Protein 2BYC (pdb70)

Secondary structure (DSSP, 8-state):
--SSEEEEEEEEEE--SSHHHHHHHHHHHHHHHHHHHT-EEEEEE-SSEEEEEEEEEHHHHHHHHHHHHT-TTEEEEEEEEEEE-SS-SSTT-S-EEE-HHHHHHH-GGGTT----STTHHHHHHHHHHHHTTTT--/-TTSEEEEEEEEEE--SSHHHHHHHHHHHHHHHHHHHT-EEEEEE-SSEEEEEEEEEHHHHHHHHHHHHH-TTEEEEEEEEEEE-SS-S-TT-S-EEE-HHHHHHH-GGGTT----STTHHHHHHHHHHTT-

Sequence (269 aa):
FMDELVSLTYRSRVRLADPVADIVQIMRASRVRNLRLGITGILLYNGVHFVQTIEGPRSACDELFRLISADPRHQEILAFDLEPITARRFPDWSMRIVSRKELRALAPDLERLDLSGPEDVAELHRTIAASLSRGDAFMDELVSLTYRSRVRLADPVADIVQIMRASRVRNLRLGITGILLYNGVHFVQTIEGPRSACDELFRLISADPRHQEILAFDLEPITARRFPDWSMRIVSRKELRALAPDLERLDLSGPEDVAELHRTIAASL

Organism: Cereibacter sphaeroides (strain ATCC 17023 / DSM 158 / JCM 6121 / CCUG 31486 / LMG 2827 / NBRC 12203 / NCIMB 8253 / ATH 2.4.1.) (NCBI:txid272943)

InterPro domains:
  IPR007024 BLUF domain [PF04940] (4-94)
  IPR007024 BLUF domain [PS50925] (4-95)
  IPR007024 BLUF domain [SM01034] (4-96)
  IPR036046 Acylphosphatase-like domain superfamily [SSF54975] (2-125)

Structure (mmCIF, N/CA/C/O backbone):
data_2BYC
#
_entry.id   2BYC
#
_cell.length_a   36.600
_cell.length_b   65.000
_cell.length_c   106.900
_cell.angle_alpha   90.00
_cell.angle_beta   90.00
_cell.angle_gamma   90.00
#
_symmetry.space_group_name_H-M   'P 21 21 21'
#
loop_
_entity.id
_entity.type
_entity.pdbx_description
1 polymer 'BLUE-LIGHT RECEPTOR OF THE BLUF-FAMILY'
2 non-polymer 'FLAVIN MONONUCLEOTIDE'
3 water water
#
loop_
_atom_site.group_PDB
_atom_site.id
_atom_site.type_symbol
_atom_site.label_atom_id
_atom_site.label_alt_id
_atom_site.label_comp_id
_atom_site.label_asym_id
_atom_site.label_entity_id
_atom_site.label_seq_id
_atom_site.pdbx_PDB_ins_code
_atom_site.Cartn_x
_atom_site.Cartn_y
_atom_site.Cartn_z
_atom_site.occupancy
_atom_site.B_iso_or_equiv
_atom_site.auth_seq_id
_atom_site.auth_comp_id
_atom_site.auth_asym_id
_atom_site.auth_atom_id
_atom_site.pdbx_PDB_model_num
ATOM 1 N N . PHE A 1 1 ? -2.168 46.690 1.310 1.00 20.76 0 PHE A N 1
ATOM 2 C CA . PHE A 1 1 ? -1.664 45.292 1.201 1.00 22.75 0 PHE A CA 1
ATOM 3 C C . PHE A 1 1 ? -0.737 44.908 2.347 1.00 23.47 0 PHE A C 1
ATOM 4 O O . PHE A 1 1 ? -0.852 43.846 2.898 1.00 23.45 0 PHE A O 1
ATOM 12 N N . MET A 1 2 ? 0.181 45.805 2.704 1.00 24.33 1 MET A N 1
ATOM 13 C CA . MET A 1 2 ? 1.176 45.527 3.699 1.00 27.66 1 MET A CA 1
ATOM 14 C C . MET A 1 2 ? 0.601 45.600 5.078 1.00 27.64 1 MET A C 1
ATOM 15 O O . MET A 1 2 ? 1.216 45.095 6.032 1.00 29.12 1 MET A O 1
ATOM 20 N N . ASP A 1 3 ? -0.575 46.223 5.203 1.00 26.56 2 ASP A N 1
ATOM 21 C CA . ASP A 1 3 ? -1.162 46.486 6.508 1.00 27.02 2 ASP A CA 1
ATOM 22 C C . ASP A 1 3 ? -2.295 45.535 6.869 1.00 25.74 2 ASP A C 1
ATOM 23 O O . ASP A 1 3 ? -2.630 45.383 8.035 1.00 24.93 2 ASP A O 1
ATOM 28 N N . GLU A 1 4 ? -2.925 44.946 5.876 1.00 23.66 3 GLU A N 1
ATOM 29 C CA . GLU A 1 4 ? -4.092 44.114 6.118 1.00 23.38 3 GLU A CA 1
ATOM 30 C C . GLU A 1 4 ? -3.749 43.050 7.205 1.00 21.39 3 GLU A C 1
ATOM 31 O O . GLU A 1 4 ? -2.613 42.598 7.272 1.00 19.09 3 GLU A O 1
ATOM 37 N N . LEU A 1 5 ? -4.713 42.682 8.051 1.00 20.36 4 LEU A N 1
ATOM 38 C CA . LEU A 1 5 ? -4.445 41.737 9.113 1.00 21.13 4 LEU A CA 1
ATOM 39 C C . LEU A 1 5 ? -4.461 40.321 8.529 1.00 18.33 4 LEU A C 1
ATOM 40 O O . LEU A 1 5 ? -5.410 39.922 7.839 1.00 17.43 4 LEU A O 1
ATOM 45 N N . VAL A 1 6 ? -3.427 39.564 8.849 1.00 16.13 5 VAL A N 1
ATOM 46 C CA . VAL A 1 6 ? -3.376 38.135 8.450 1.00 13.88 5 VAL A CA 1
ATOM 47 C C . VAL A 1 6 ? -3.157 37.208 9.649 1.00 12.84 5 VAL A C 1
ATOM 48 O O . VAL A 1 6 ? -2.800 37.655 10.675 1.00 12.19 5 VAL A O 1
ATOM 52 N N . SER A 1 7 ? -3.426 35.916 9.493 1.00 12.00 6 SER A N 1
ATOM 53 C CA . SER A 1 7 ? -3.040 34.909 10.490 1.00 12.37 6 SER A CA 1
ATOM 54 C C . SER A 1 7 ? -2.177 33.873 9.789 1.00 11.95 6 SER A C 1
ATOM 55 O O . SER A 1 7 ? -2.641 33.280 8.809 1.00 13.43 6 SER A O 1
ATOM 60 N N . LEU A 1 8 ? -0.976 33.604 10.280 1.00 11.65 7 LEU A N 1
ATOM 61 C CA . LEU A 1 8 ? -0.179 32.488 9.738 1.00 13.34 7 LEU A CA 1
ATOM 62 C C . LEU A 1 8 ? 0.003 31.410 10.769 1.00 12.23 7 LEU A C 1
ATOM 63 O O . LEU A 1 8 ? 0.223 31.743 11.905 1.00 13.94 7 LEU A O 1
ATOM 68 N N . THR A 1 9 ? -0.083 30.142 10.368 1.00 12.15 8 THR A N 1
ATOM 69 C CA . THR A 1 9 ? 0.142 29.043 11.303 1.00 12.07 8 THR A CA 1
ATOM 70 C C . THR A 1 9 ? 1.130 28.140 10.595 1.00 11.64 8 THR A C 1
ATOM 71 O O . THR A 1 9 ? 0.932 27.877 9.428 1.00 10.46 8 THR A O 1
ATOM 75 N N . TYR A 1 10 ? 2.180 27.711 11.324 1.00 11.49 9 TYR A N 1
ATOM 76 C CA . TYR A 1 10 ? 3.192 26.819 10.824 1.00 11.80 9 TYR A CA 1
ATOM 77 C C . TYR A 1 10 ? 3.415 25.744 11.880 1.00 12.02 9 TYR A C 1
ATOM 78 O O . TYR A 1 10 ? 3.030 25.868 13.017 1.00 11.31 9 TYR A O 1
ATOM 87 N N . ARG A 1 11 ? 3.997 24.650 11.456 1.00 14.98 10 ARG A N 1
ATOM 88 C CA . ARG A 1 11 ? 4.317 23.512 12.315 1.00 14.87 10 ARG A CA 1
ATOM 89 C C . ARG A 1 11 ? 5.794 23.362 12.136 1.00 15.59 10 ARG A C 1
ATOM 90 O O . ARG A 1 11 ? 6.289 23.577 11.015 1.00 14.40 10 ARG A O 1
ATOM 98 N N . SER A 1 12 ? 6.506 23.060 13.231 1.00 15.56 11 SER A N 1
ATOM 99 C CA . SER A 1 12 ? 7.954 22.746 13.184 1.00 16.46 11 SER A CA 1
ATOM 100 C C . SER A 1 12 ? 8.257 21.656 14.117 1.00 16.88 11 SER A C 1
ATOM 101 O O . SER A 1 12 ? 7.458 21.361 14.997 1.00 16.99 11 SER A O 1
ATOM 104 N N . ARG A 1 13 ? 9.415 21.029 13.905 1.00 18.02 12 ARG A N 1
ATOM 105 C CA . ARG A 1 13 ? 9.960 20.068 14.853 1.00 20.22 12 ARG A CA 1
ATOM 106 C C . ARG A 1 13 ? 10.788 20.742 15.881 1.00 19.60 12 ARG A C 1
ATOM 107 O O . ARG A 1 13 ? 11.700 21.510 15.570 1.00 20.81 12 ARG A O 1
ATOM 115 N N . VAL A 1 14 ? 10.505 20.393 17.111 1.00 22.06 13 VAL A N 1
ATOM 116 C CA . VAL A 1 14 ? 11.255 20.892 18.248 1.00 23.70 13 VAL A CA 1
ATOM 117 C C . VAL A 1 14 ? 12.730 20.541 18.164 1.00 25.49 13 VAL A C 1
ATOM 118 O O . VAL A 1 14 ? 13.076 19.447 17.810 1.00 26.26 13 VAL A O 1
ATOM 122 N N . ARG A 1 15 ? 13.594 21.491 18.462 1.00 27.60 14 ARG A N 1
ATOM 123 C CA . ARG A 1 15 ? 14.976 21.170 18.506 1.00 30.26 14 ARG A CA 1
ATOM 124 C C . ARG A 1 15 ? 15.644 21.881 19.687 1.00 30.53 14 ARG A C 1
ATOM 125 O O . ARG A 1 15 ? 16.513 22.768 19.532 1.00 30.86 14 ARG A O 1
ATOM 133 N N . LEU A 1 16 ? 15.231 21.454 20.878 1.00 31.18 15 LEU A N 1
ATOM 134 C CA . LEU A 1 16 ? 15.513 22.168 22.137 1.00 31.64 15 LEU A CA 1
ATOM 135 C C . LEU A 1 16 ? 16.620 21.492 22.960 1.00 32.65 15 LEU A C 1
ATOM 136 O O . LEU A 1 16 ? 16.519 20.329 23.272 1.00 32.17 15 LEU A O 1
ATOM 141 N N . ALA A 1 17 ? 17.671 22.223 23.322 1.00 34.40 16 ALA A N 1
ATOM 142 C CA . ALA A 1 17 ? 18.759 21.621 24.117 1.00 34.99 16 ALA A CA 1
ATOM 143 C C . ALA A 1 17 ? 18.172 21.377 25.501 1.00 34.80 16 ALA A C 1
ATOM 144 O O . ALA A 1 17 ? 18.392 20.324 26.098 1.00 36.46 16 ALA A O 1
ATOM 146 N N . ASP A 1 18 ? 17.325 22.308 25.959 1.00 34.33 17 ASP A N 1
ATOM 147 C CA . ASP A 1 18 ? 16.698 22.250 27.281 1.00 32.06 17 ASP A CA 1
ATOM 148 C C . ASP A 1 18 ? 15.389 22.954 27.195 1.00 31.01 17 ASP A C 1
ATOM 149 O O . ASP A 1 18 ? 15.367 24.163 27.291 1.00 31.07 17 ASP A O 1
ATOM 154 N N . PRO A 1 19 ? 14.285 22.209 27.065 1.00 29.24 18 PRO A N 1
ATOM 155 C CA . PRO A 1 19 ? 12.969 22.758 26.895 1.00 28.72 18 PRO A CA 1
ATOM 156 C C . PRO A 1 19 ? 12.579 23.915 27.833 1.00 27.93 18 PRO A C 1
ATOM 157 O O . PRO A 1 19 ? 12.146 24.951 27.348 1.00 27.93 18 PRO A O 1
ATOM 161 N N . VAL A 1 20 ? 12.715 23.773 29.147 1.00 25.85 19 VAL A N 1
ATOM 162 C CA . VAL A 1 20 ? 12.296 24.882 29.987 1.00 25.31 19 VAL A CA 1
ATOM 163 C C . VAL A 1 20 ? 13.102 26.139 29.654 1.00 23.32 19 VAL A C 1
ATOM 164 O O . VAL A 1 20 ? 12.528 27.182 29.469 1.00 22.40 19 VAL A O 1
ATOM 168 N N . ALA A 1 21 ? 14.416 26.024 29.544 1.00 22.36 20 ALA A N 1
ATOM 169 C CA . ALA A 1 21 ? 15.280 27.209 29.440 1.00 22.30 20 ALA A CA 1
ATOM 170 C C . ALA A 1 21 ? 15.086 27.796 28.077 1.00 22.79 20 ALA A C 1
ATOM 171 O O . ALA A 1 21 ? 15.085 29.036 27.910 1.00 21.23 20 ALA A O 1
ATOM 173 N N . ASP A 1 22 ? 14.906 26.915 27.105 1.00 21.21 21 ASP A N 1
ATOM 174 C CA . ASP A 1 22 ? 14.741 27.379 25.747 1.00 23.38 21 ASP A CA 1
ATOM 175 C C . ASP A 1 22 ? 13.370 28.041 25.598 1.00 21.22 21 ASP A C 1
ATOM 176 O O . ASP A 1 22 ? 13.281 29.094 24.971 1.00 20.81 21 ASP A O 1
ATOM 181 N N . ILE A 1 23 ? 12.293 27.417 26.112 1.00 18.98 22 ILE A N 1
ATOM 182 C CA . ILE A 1 23 ? 10.972 28.055 26.002 1.00 17.10 22 ILE A CA 1
ATOM 183 C C . ILE A 1 23 ? 10.817 29.350 26.811 1.00 17.21 22 ILE A C 1
ATOM 184 O O . ILE A 1 23 ? 10.130 30.308 26.382 1.00 15.77 22 ILE A O 1
ATOM 189 N N . VAL A 1 24 ? 11.448 29.427 27.978 1.00 15.20 23 VAL A N 1
ATOM 190 C CA . VAL A 1 24 ? 11.473 30.709 28.724 1.00 16.48 23 VAL A CA 1
A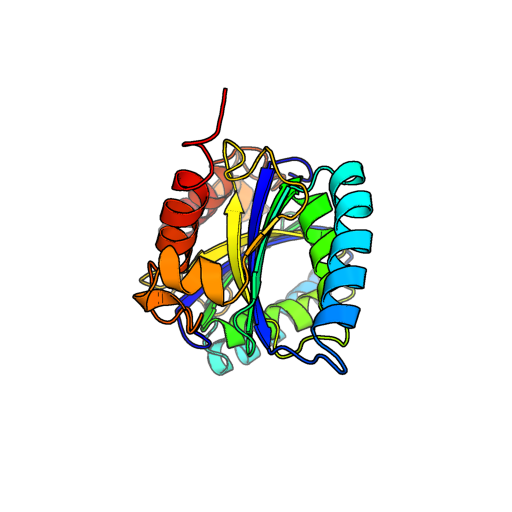TOM 191 C C . VAL A 1 24 ? 12.099 31.848 27.902 1.00 15.60 23 VAL A C 1
ATOM 192 O O . VAL A 1 24 ? 11.554 32.963 27.858 1.00 15.29 23 VAL A O 1
ATOM 196 N N . GLN A 1 25 ? 13.211 31.581 27.242 1.00 17.11 24 GLN A N 1
ATOM 197 C CA . GLN A 1 25 ? 13.830 32.630 26.417 1.00 20.10 24 GLN A CA 1
ATOM 198 C C . GLN A 1 25 ? 12.944 32.971 25.221 1.00 19.10 24 GLN A C 1
ATOM 199 O O . GLN A 1 25 ? 12.864 34.103 24.803 1.00 20.65 24 GLN A O 1
ATOM 205 N N . ILE A 1 26 ? 12.280 31.977 24.636 1.00 18.14 25 ILE A N 1
ATOM 206 C CA . ILE A 1 26 ? 11.401 32.256 23.525 1.00 16.84 25 ILE A CA 1
ATOM 207 C C . ILE A 1 26 ? 10.268 33.099 23.994 1.00 14.54 25 ILE A C 1
ATOM 208 O O . ILE A 1 26 ? 9.835 33.956 23.267 1.00 15.13 25 ILE A O 1
ATOM 213 N N . MET A 1 27 ? 9.702 32.841 25.174 1.00 15.83 26 MET A N 1
ATOM 214 C CA . MET A 1 27 ? 8.509 33.653 25.576 1.00 16.91 26 MET A CA 1
ATOM 215 C C . MET A 1 27 ? 8.891 35.014 25.964 1.00 18.10 26 MET A C 1
ATOM 216 O O . MET A 1 27 ? 8.099 35.955 25.803 1.00 17.68 26 MET A O 1
ATOM 221 N N . ARG A 1 28 ? 10.075 35.133 26.545 1.00 16.77 27 ARG A N 1
ATOM 222 C CA . ARG A 1 28 ? 10.553 36.413 26.994 1.00 19.19 27 ARG A CA 1
ATOM 223 C C . ARG A 1 28 ? 10.765 37.298 25.761 1.00 18.60 27 ARG A C 1
ATOM 224 O O . ARG A 1 28 ? 10.231 38.399 25.690 1.00 17.23 27 ARG A O 1
ATOM 232 N N . ALA A 1 29 ? 11.516 36.776 24.794 1.00 18.22 28 ALA A N 1
ATOM 233 C CA . ALA A 1 29 ? 11.753 37.419 23.515 1.00 18.81 28 ALA A CA 1
ATOM 234 C C . ALA A 1 29 ? 10.515 37.847 22.792 1.00 18.96 28 ALA A C 1
ATOM 235 O O . ALA A 1 29 ? 10.453 38.951 22.319 1.00 19.05 28 ALA A O 1
ATOM 237 N N . SER A 1 30 ? 9.525 36.952 22.719 1.00 18.71 29 SER A N 1
ATOM 238 C CA . SER A 1 30 ? 8.374 37.129 21.903 1.00 20.44 29 SER A CA 1
ATOM 239 C C . SER A 1 30 ? 7.400 38.112 22.540 1.00 22.13 29 SER A C 1
ATOM 240 O O . SER A 1 30 ? 6.776 38.906 21.858 1.00 22.78 29 SER A O 1
ATOM 243 N N . ARG A 1 31 ? 7.283 38.083 23.858 1.00 22.99 30 ARG A N 1
ATOM 244 C CA . ARG A 1 31 ? 6.398 38.997 24.511 1.00 25.49 30 ARG A CA 1
ATOM 245 C C . ARG A 1 31 ? 6.796 40.470 24.163 1.00 25.19 30 ARG A C 1
ATOM 246 O O . ARG A 1 31 ? 5.930 41.326 23.872 1.00 24.13 30 ARG A O 1
ATOM 254 N N . VAL A 1 32 ? 8.089 40.783 24.135 1.00 24.33 31 VAL A N 1
ATOM 255 C CA . VAL A 1 32 ? 8.447 42.154 23.831 1.00 23.70 31 VAL A CA 1
ATOM 256 C C . VAL A 1 32 ? 8.356 42.516 22.311 1.00 22.63 31 VAL A C 1
ATOM 257 O O . VAL A 1 32 ? 7.705 43.559 21.904 1.00 21.85 31 VAL A O 1
ATOM 261 N N . ARG A 1 33 ? 8.933 41.656 21.472 1.00 20.28 32 ARG A N 1
ATOM 262 C CA . ARG A 1 33 ? 8.850 41.778 20.010 1.00 20.66 32 ARG A CA 1
ATOM 263 C C . ARG A 1 33 ? 7.424 41.806 19.509 1.00 20.53 32 ARG A C 1
ATOM 264 O O . ARG A 1 33 ? 6.995 42.734 18.792 1.00 21.45 32 ARG A O 1
ATOM 272 N N . ASN A 1 34 ? 6.627 40.815 19.889 1.00 18.70 33 ASN A N 1
ATOM 273 C CA . ASN A 1 34 ? 5.249 40.818 19.362 1.00 18.29 33 ASN A CA 1
ATOM 274 C C . ASN A 1 34 ? 4.462 42.082 19.741 1.00 19.52 33 ASN A C 1
ATOM 275 O O . ASN A 1 34 ? 3.690 42.655 18.957 1.00 19.47 33 ASN A O 1
ATOM 280 N N . LEU A 1 35 ? 4.635 42.511 20.973 1.00 21.91 34 LEU A N 1
ATOM 281 C CA . LEU A 1 35 ? 3.959 43.705 21.444 1.00 22.53 34 LEU A CA 1
ATOM 282 C C . LEU A 1 35 ? 4.288 44.934 20.532 1.00 24.05 34 LEU A C 1
ATOM 283 O O . LEU A 1 35 ? 3.372 45.719 20.120 1.00 25.92 34 LEU A O 1
ATOM 288 N N . ARG A 1 36 ? 5.557 45.064 20.182 1.00 23.69 35 ARG A N 1
ATOM 289 C CA . ARG A 1 36 ? 6.025 46.176 19.393 1.00 25.15 35 ARG A CA 1
ATOM 290 C C . ARG A 1 36 ? 5.479 46.004 17.998 1.00 25.22 35 ARG A C 1
ATOM 291 O O . ARG A 1 36 ? 4.997 46.958 17.377 1.00 25.71 35 ARG A O 1
ATOM 299 N N . LEU A 1 37 ? 5.559 44.790 17.484 1.00 23.16 36 LEU A N 1
ATOM 300 C CA . LEU A 1 37 ? 5.189 44.588 16.083 1.00 22.44 36 LEU A CA 1
ATOM 301 C C . LEU A 1 37 ? 3.688 44.607 15.840 1.00 20.79 36 LEU A C 1
ATOM 302 O O . LEU A 1 37 ? 3.220 44.697 14.717 1.00 22.62 36 LEU A O 1
ATOM 307 N N . GLY A 1 38 ? 2.937 44.471 16.892 1.00 19.31 37 GLY A N 1
ATOM 308 C CA . GLY A 1 38 ? 1.503 44.321 16.738 1.00 17.61 37 GLY A CA 1
ATOM 309 C C . GLY A 1 38 ? 1.193 42.851 16.417 1.00 16.83 37 GLY A C 1
ATOM 310 O O . GLY A 1 38 ? 0.168 42.540 15.851 1.00 16.39 37 GLY A O 1
ATOM 311 N N . ILE A 1 39 ? 2.051 41.934 16.807 1.00 15.73 38 ILE A N 1
ATOM 312 C CA . ILE A 1 39 ? 1.657 40.515 16.676 1.00 15.28 38 ILE A CA 1
ATOM 313 C C . ILE A 1 39 ? 0.962 39.932 17.897 1.00 14.39 38 ILE A C 1
ATOM 314 O O . ILE A 1 39 ? 1.268 40.302 18.993 1.00 13.84 38 ILE A O 1
ATOM 319 N N . THR A 1 40 ? 0.001 39.027 17.704 1.00 12.65 39 THR A N 1
ATOM 320 C CA . THR A 1 40 ? -0.624 38.290 18.778 1.00 13.67 39 THR A CA 1
ATOM 321 C C . THR A 1 40 ? -0.756 36.873 18.320 1.00 13.32 39 THR A C 1
ATOM 322 O O . THR A 1 40 ? -0.661 36.619 17.148 1.00 11.34 39 THR A O 1
ATOM 326 N N . GLY A 1 41 ? -0.900 35.927 19.240 1.00 15.10 40 GLY A N 1
ATOM 327 C CA . GLY A 1 41 ? -1.036 34.560 18.784 1.00 17.85 40 GLY A CA 1
ATOM 328 C C . GLY A 1 41 ? -0.729 33.551 19.886 1.00 16.47 40 GLY A C 1
ATOM 329 O O . GLY A 1 41 ? -0.620 33.932 21.096 1.00 16.19 40 GLY A O 1
ATOM 330 N N . ILE A 1 42 ? -0.556 32.312 19.473 1.00 13.99 41 ILE A N 1
ATOM 331 C CA . ILE A 1 42 ? -0.433 31.219 20.406 1.00 12.95 41 ILE A CA 1
ATOM 332 C C . ILE A 1 42 ? 0.666 30.266 19.874 1.00 12.01 41 ILE A C 1
ATOM 333 O O . ILE A 1 42 ? 0.835 30.118 18.683 1.00 9.15 41 ILE A O 1
ATOM 338 N N . LEU A 1 43 ? 1.379 29.635 20.793 1.00 11.85 42 LEU A N 1
ATOM 339 C CA . LEU A 1 43 ? 2.348 28.636 20.468 1.00 12.21 42 LEU A CA 1
ATOM 340 C C . LEU A 1 43 ? 2.014 27.358 21.161 1.00 11.17 42 LEU A C 1
ATOM 341 O O . LEU A 1 43 ? 1.847 27.311 22.392 1.00 11.88 42 LEU A O 1
ATOM 346 N N . LEU A 1 44 ? 1.891 26.291 20.398 1.00 9.48 43 LEU A N 1
ATOM 347 C CA . LEU A 1 44 ? 1.503 25.022 20.983 1.00 11.45 43 LEU A CA 1
ATOM 348 C C . LEU A 1 44 ? 2.788 24.235 21.019 1.00 11.09 43 LEU A C 1
ATOM 349 O O . LEU A 1 44 ? 3.479 24.207 20.042 1.00 7.89 43 LEU A O 1
ATOM 354 N N . TYR A 1 45 ? 3.042 23.557 22.126 1.00 14.89 44 TYR A N 1
ATOM 355 C CA . TYR A 1 45 ? 4.253 22.824 22.280 1.00 18.21 44 TYR A CA 1
ATOM 356 C C . TYR A 1 45 ? 3.865 21.466 22.914 1.00 19.00 44 TYR A C 1
ATOM 357 O O . TYR A 1 45 ? 3.213 21.474 23.935 1.00 21.94 44 TYR A O 1
ATOM 366 N N . ASN A 1 46 ? 4.228 20.324 22.303 1.00 18.84 45 ASN A N 1
ATOM 367 C CA . ASN A 1 46 ? 3.785 18.990 22.858 1.00 19.18 45 ASN A CA 1
ATOM 368 C C . ASN A 1 46 ? 4.985 18.159 23.136 1.00 20.34 45 ASN A C 1
ATOM 369 O O . ASN A 1 46 ? 4.854 16.983 23.460 1.00 20.43 45 ASN A O 1
ATOM 374 N N . GLY A 1 47 ? 6.149 18.780 23.036 1.00 20.95 46 GLY A N 1
ATOM 375 C CA . GLY A 1 47 ? 7.382 18.087 23.303 1.00 20.73 46 GLY A CA 1
ATOM 376 C C . GLY A 1 47 ? 8.083 17.614 22.041 1.00 22.03 46 GLY A C 1
ATOM 377 O O . GLY A 1 47 ? 9.247 17.272 22.094 1.00 22.50 46 GLY A O 1
ATOM 378 N N . VAL A 1 48 ? 7.386 17.590 20.917 1.00 20.06 47 VAL A N 1
ATOM 379 C CA . VAL A 1 48 ? 7.989 17.074 19.678 1.00 20.16 47 VAL A CA 1
ATOM 380 C C . VAL A 1 48 ? 7.919 18.062 18.534 1.00 18.58 47 VAL A C 1
ATOM 381 O O . VAL A 1 48 ? 8.826 18.135 17.726 1.00 19.54 47 VAL A O 1
ATOM 385 N N . HIS A 1 49 ? 6.806 18.776 18.465 1.00 17.03 48 HIS A N 1
ATOM 386 C CA . HIS A 1 49 ? 6.487 19.692 17.365 1.00 16.24 48 HIS A CA 1
ATOM 387 C C . HIS A 1 49 ? 6.057 20.999 18.041 1.00 14.43 48 HIS A C 1
ATOM 388 O O . HIS A 1 49 ? 5.658 20.949 19.170 1.00 14.97 48 HIS A O 1
ATOM 395 N N . PHE A 1 50 ? 6.245 22.145 17.398 1.00 13.84 49 PHE A N 1
ATOM 396 C CA . PHE A 1 50 ? 5.522 23.406 17.792 1.00 12.40 49 PHE A CA 1
ATOM 397 C C . PHE A 1 50 ? 4.545 23.631 16.694 1.00 12.90 49 PHE A C 1
ATOM 398 O O . PHE A 1 50 ? 4.812 23.295 15.518 1.00 12.78 49 PHE A O 1
ATOM 406 N N . VAL A 1 51 ? 3.386 24.172 17.066 1.00 12.16 50 VAL A N 1
ATOM 407 C CA . VAL A 1 51 ? 2.443 24.735 16.089 1.00 13.13 50 VAL A CA 1
ATOM 408 C C . VAL A 1 51 ? 2.299 26.156 16.579 1.00 11.34 50 VAL A C 1
ATOM 409 O O . VAL A 1 51 ? 2.032 26.380 17.717 1.00 8.61 50 VAL A O 1
ATOM 413 N N . GLN A 1 52 ? 2.603 27.113 15.706 1.00 13.69 51 GLN A N 1
ATOM 414 C CA . GLN A 1 52 ? 2.490 28.522 16.066 1.00 12.61 51 GLN A CA 1
ATOM 415 C C . GLN A 1 52 ? 1.518 29.256 15.146 1.00 12.65 51 GLN A C 1
ATOM 416 O O . GLN A 1 52 ? 1.537 29.045 13.956 1.00 12.63 51 GLN A O 1
ATOM 422 N N . THR A 1 53 ? 0.636 30.063 15.745 1.00 12.37 52 THR A N 1
ATOM 423 C CA . THR A 1 53 ? -0.249 30.950 15.004 1.00 12.84 52 THR A CA 1
ATOM 424 C C . THR A 1 53 ? 0.107 32.360 15.388 1.00 12.15 52 THR A C 1
ATOM 425 O O . THR A 1 53 ? 0.114 32.654 16.588 1.00 12.57 52 THR A O 1
ATOM 429 N N . ILE A 1 54 ? 0.423 33.209 14.416 1.00 10.84 53 ILE A N 1
ATOM 430 C CA . ILE A 1 54 ? 0.688 34.636 14.731 1.00 12.64 53 ILE A CA 1
ATOM 431 C C . ILE A 1 54 ? -0.195 35.418 13.863 1.00 11.12 53 ILE A C 1
ATOM 432 O O . ILE A 1 54 ? -0.466 35.005 12.715 1.00 9.45 53 ILE A O 1
ATOM 437 N N . GLU A 1 55 ? -0.714 36.515 14.388 1.00 11.52 54 GLU A N 1
ATOM 438 C CA . GLU A 1 55 ? -1.694 37.278 13.586 1.00 12.88 54 GLU A CA 1
ATOM 439 C C . GLU A 1 55 ? -1.339 38.732 13.797 1.00 11.95 54 GLU A C 1
ATOM 440 O O . GLU A 1 55 ? -0.853 39.115 14.824 1.00 11.04 54 GLU A O 1
ATOM 446 N N . GLY A 1 56 ? -1.487 39.509 12.768 1.00 13.24 55 GLY A N 1
ATOM 447 C CA . GLY A 1 56 ? -1.099 40.907 12.821 1.00 13.20 55 GLY A CA 1
ATOM 448 C C . GLY A 1 56 ? -0.997 41.439 11.410 1.00 13.05 55 GLY A C 1
ATOM 449 O O . GLY A 1 56 ? -1.407 40.791 10.514 1.00 15.32 55 GLY A O 1
ATOM 450 N N . PRO A 1 57 ? -0.462 42.649 11.220 1.00 14.07 56 PRO A N 1
ATOM 451 C CA . PRO A 1 57 ? -0.227 43.234 9.870 1.00 13.23 56 PRO A CA 1
ATOM 452 C C . PRO A 1 57 ? 0.553 42.260 8.913 1.00 13.05 56 PRO A C 1
ATOM 453 O O . PRO A 1 57 ? 1.622 41.697 9.282 1.00 10.28 56 PRO A O 1
ATOM 457 N N . ARG A 1 58 ? 0.126 42.153 7.656 1.00 14.87 57 ARG A N 1
ATOM 458 C CA . ARG A 1 58 ? 0.783 41.182 6.734 1.00 16.06 57 ARG A CA 1
ATOM 459 C C . ARG A 1 58 ? 2.318 41.326 6.783 1.00 17.62 57 ARG A C 1
ATOM 460 O O . ARG A 1 58 ? 3.074 40.306 6.828 1.00 14.59 57 ARG A O 1
ATOM 468 N N . SER A 1 59 ? 2.775 42.584 6.765 1.00 18.38 58 SER A N 1
ATOM 469 C CA . SER A 1 59 ? 4.191 42.895 6.721 1.00 19.68 58 SER A CA 1
ATOM 470 C C . SER A 1 59 ? 4.893 42.507 8.013 1.00 19.75 58 SER A C 1
ATOM 471 O O . SER A 1 59 ? 6.038 42.000 7.962 1.00 20.49 58 SER A O 1
ATOM 474 N N . ALA A 1 60 ? 4.232 42.684 9.152 1.00 18.01 59 ALA A N 1
ATOM 475 C CA . ALA A 1 60 ? 4.817 42.228 10.448 1.00 17.84 59 ALA A CA 1
ATOM 476 C C . ALA A 1 60 ? 4.828 40.714 10.545 1.00 16.88 59 ALA A C 1
ATOM 477 O O . ALA A 1 60 ? 5.749 40.159 11.098 1.00 18.85 59 ALA A O 1
ATOM 479 N N . CYS A 1 61 ? 3.801 40.027 10.073 1.00 18.13 60 CYS A N 1
ATOM 480 C CA . CYS A 1 61 ? 3.886 38.553 10.111 1.00 18.10 60 CYS A CA 1
ATOM 481 C C . CYS A 1 61 ? 5.011 38.039 9.239 1.00 17.33 60 CYS A C 1
ATOM 482 O O . CYS A 1 61 ? 5.762 37.157 9.669 1.00 16.70 60 CYS A O 1
ATOM 485 N N . ASP A 1 62 ? 5.126 38.575 8.017 1.00 17.39 61 ASP A N 1
ATOM 486 C CA . ASP A 1 62 ? 6.261 38.258 7.113 1.00 19.72 61 ASP A CA 1
ATOM 487 C C . ASP A 1 62 ? 7.633 38.395 7.795 1.00 19.40 61 ASP A C 1
ATOM 488 O O . ASP A 1 62 ? 8.463 37.484 7.731 1.00 17.37 61 ASP A O 1
ATOM 493 N N . GLU A 1 63 ? 7.847 39.535 8.456 1.00 19.69 62 GLU A N 1
ATOM 494 C CA . GLU A 1 63 ? 9.061 39.833 9.158 1.00 21.61 62 GLU A CA 1
ATOM 495 C C . GLU A 1 63 ? 9.389 38.843 10.272 1.00 20.36 62 GLU A C 1
ATOM 496 O O . GLU A 1 63 ? 10.501 38.297 10.364 1.00 20.11 62 GLU A O 1
ATOM 502 N N . LEU A 1 64 ? 8.363 38.552 11.066 1.00 19.58 63 LEU A N 1
ATOM 503 C CA . LEU A 1 64 ? 8.487 37.714 12.197 1.00 19.63 63 LEU A CA 1
ATOM 504 C C . LEU A 1 64 ? 8.767 36.325 11.729 1.00 20.00 63 LEU A C 1
ATOM 505 O O . LEU A 1 64 ? 9.644 35.663 12.257 1.00 20.23 63 LEU A O 1
ATOM 510 N N . PHE A 1 65 ? 8.010 35.857 10.754 1.00 20.00 64 PHE A N 1
ATOM 511 C CA . PHE A 1 65 ? 8.165 34.486 10.346 1.00 20.47 64 PHE A CA 1
ATOM 512 C C . PHE A 1 65 ? 9.570 34.317 9.845 1.00 20.51 64 PHE A C 1
ATOM 513 O O . PHE A 1 65 ? 10.146 33.259 10.022 1.00 20.94 64 PHE A O 1
ATOM 521 N N . ARG A 1 66 ? 10.128 35.384 9.248 1.00 21.06 65 ARG A N 1
ATOM 522 C CA . ARG A 1 66 ? 11.469 35.336 8.706 1.00 23.38 65 ARG A CA 1
ATOM 523 C C . ARG A 1 66 ? 12.423 35.059 9.807 1.00 22.44 65 ARG A C 1
ATOM 524 O O . ARG A 1 66 ? 13.275 34.228 9.620 1.00 23.56 65 ARG A O 1
ATOM 532 N N . LEU A 1 67 ? 12.288 35.774 10.921 1.00 22.66 66 LEU A N 1
ATOM 533 C CA . LEU A 1 67 ? 13.155 35.624 12.100 1.00 22.44 66 LEU A CA 1
ATOM 534 C C . LEU A 1 67 ? 13.008 34.273 12.745 1.00 21.08 66 LEU A C 1
ATOM 535 O O . LEU A 1 67 ? 13.978 33.588 13.034 1.00 21.56 66 LEU A O 1
ATOM 540 N N . ILE A 1 68 ? 11.775 33.881 12.966 1.00 21.30 67 ILE A N 1
ATOM 541 C CA . ILE A 1 68 ? 11.459 32.617 13.588 1.00 19.41 67 ILE A CA 1
ATOM 542 C C . ILE A 1 68 ? 11.991 31.409 12.758 1.00 20.35 67 ILE A C 1
ATOM 543 O O . ILE A 1 68 ? 12.374 30.371 13.305 1.00 18.34 67 ILE A O 1
ATOM 548 N N . SER A 1 69 ? 11.910 31.516 11.438 1.00 22.16 68 SER A N 1
ATOM 549 C CA . SER A 1 69 ? 12.471 30.507 10.513 1.00 23.47 68 SER A CA 1
ATOM 550 C C . SER A 1 69 ? 13.989 30.464 10.567 1.00 24.21 68 SER A C 1
ATOM 551 O O . SER A 1 69 ? 14.576 29.457 10.255 1.00 25.70 68 SER A O 1
ATOM 554 N N . ALA A 1 70 ? 14.625 31.545 10.978 1.00 25.01 69 ALA A N 1
ATOM 555 C CA . ALA A 1 70 ? 16.066 31.528 11.195 1.00 26.50 69 ALA A CA 1
ATOM 556 C C . ALA A 1 70 ? 16.490 30.937 12.545 1.00 26.66 69 ALA A C 1
ATOM 557 O O . ALA A 1 70 ? 17.675 30.880 12.836 1.00 28.09 69 ALA A O 1
ATOM 559 N N . ASP A 1 71 ? 15.523 30.514 13.364 1.00 26.79 70 ASP A N 1
ATOM 560 C CA . ASP A 1 71 ? 15.786 29.985 14.697 1.00 25.31 70 ASP A CA 1
ATOM 561 C C . ASP A 1 71 ? 16.197 28.501 14.785 1.00 25.55 70 ASP A C 1
ATOM 562 O O . ASP A 1 71 ? 15.526 27.593 14.299 1.00 25.59 70 ASP A O 1
ATOM 567 N N . PRO A 1 72 ? 17.361 28.245 15.381 1.00 27.22 71 PRO A N 1
ATOM 568 C CA . PRO A 1 72 ? 17.838 26.871 15.385 1.00 27.48 71 PRO A CA 1
ATOM 569 C C . PRO A 1 72 ? 17.068 25.918 16.308 1.00 27.38 71 PRO A C 1
ATOM 570 O O . PRO A 1 72 ? 17.338 24.720 16.271 1.00 27.91 71 PRO A O 1
ATOM 574 N N . ARG A 1 73 ? 16.148 26.428 17.137 1.00 26.08 72 ARG A N 1
ATOM 575 C CA . ARG A 1 73 ? 15.527 25.600 18.161 1.00 23.26 72 ARG A CA 1
ATOM 576 C C . ARG A 1 73 ? 14.354 24.836 17.602 1.00 21.23 72 ARG A C 1
ATOM 577 O O . ARG A 1 73 ? 13.601 24.189 18.359 1.00 21.16 72 ARG A O 1
ATOM 585 N N . HIS A 1 74 ? 14.173 24.903 16.284 1.00 20.36 73 HIS A N 1
ATOM 586 C CA . HIS A 1 74 ? 13.176 24.037 15.599 1.00 19.35 73 HIS A CA 1
ATOM 587 C C . HIS A 1 74 ? 13.586 23.798 14.174 1.00 20.95 73 HIS A C 1
ATOM 588 O O . HIS A 1 74 ? 14.347 24.566 13.668 1.00 19.47 73 HIS A O 1
ATOM 595 N N . GLN A 1 75 ? 13.039 22.769 13.538 1.00 20.31 74 GLN A N 1
ATOM 596 C CA . GLN A 1 75 ? 13.397 22.417 12.170 1.00 24.26 74 GLN A CA 1
ATOM 597 C C . GLN A 1 75 ? 12.197 21.965 11.402 1.00 23.22 74 GLN A C 1
ATOM 598 O O . GLN A 1 75 ? 11.142 21.773 11.983 1.00 23.12 74 GLN A O 1
ATOM 604 N N . GLU A 1 76 ? 12.403 21.758 10.097 1.00 23.37 75 GLU A N 1
ATOM 605 C CA . GLU A 1 76 ? 11.379 21.291 9.200 1.00 23.80 75 GLU A CA 1
ATOM 606 C C . GLU A 1 76 ? 10.164 22.207 9.308 1.00 20.87 75 GLU A C 1
ATOM 607 O O . GLU A 1 76 ? 9.063 21.759 9.500 1.00 20.83 75 GLU A O 1
ATOM 613 N N . ILE A 1 77 ? 10.385 23.495 9.237 1.00 19.25 76 ILE A N 1
ATOM 614 C CA . ILE A 1 77 ? 9.247 24.457 9.437 1.00 20.19 76 ILE A CA 1
ATOM 615 C C . ILE A 1 77 ? 8.430 24.408 8.172 1.00 19.84 76 ILE A C 1
ATOM 616 O O . ILE A 1 77 ? 8.987 24.562 7.043 1.00 20.91 76 ILE A O 1
ATOM 621 N N . LEU A 1 78 ? 7.119 24.280 8.329 1.00 18.62 77 LEU A N 1
ATOM 622 C CA . LEU A 1 78 ? 6.306 24.373 7.168 1.00 17.74 77 LEU A CA 1
ATOM 623 C C . LEU A 1 78 ? 4.968 25.005 7.551 1.00 17.53 77 LEU A C 1
ATOM 624 O O . LEU A 1 78 ? 4.344 24.649 8.515 1.00 12.75 77 LEU A O 1
ATOM 629 N N . ALA A 1 79 ? 4.590 25.997 6.794 1.00 17.31 78 ALA A N 1
ATOM 630 C CA . ALA A 1 79 ? 3.362 26.728 7.027 1.00 17.86 78 ALA A CA 1
ATOM 631 C C . ALA A 1 79 ? 2.147 25.908 6.611 1.00 16.90 78 ALA A C 1
ATOM 632 O O . ALA A 1 79 ? 2.103 25.242 5.563 1.00 18.04 78 ALA A O 1
ATOM 634 N N . PHE A 1 80 ? 1.154 25.983 7.482 1.00 15.30 79 PHE A N 1
ATOM 635 C CA . PHE A 1 80 ? -0.096 25.353 7.241 1.00 16.70 79 PHE A CA 1
ATOM 636 C C . PHE A 1 80 ? -0.951 26.302 6.409 1.00 17.18 79 PHE A C 1
ATOM 637 O O . PHE A 1 80 ? -1.577 25.939 5.396 1.00 15.51 79 PHE A O 1
ATOM 645 N N . ASP A 1 81 ? -0.970 27.557 6.836 1.00 16.48 80 ASP A N 1
ATOM 646 C CA . ASP A 1 81 ? -1.717 28.477 6.029 1.00 17.65 80 ASP A CA 1
ATOM 647 C C . ASP A 1 81 ? -1.389 29.906 6.405 1.00 16.29 80 ASP A C 1
ATOM 648 O O . ASP A 1 81 ? -0.659 30.136 7.381 1.00 16.62 80 ASP A O 1
ATOM 653 N N . LEU A 1 82 ? -1.902 30.822 5.573 1.00 14.58 81 LEU A N 1
ATOM 654 C CA . LEU A 1 82 ? -1.740 32.207 5.778 1.00 16.69 81 LEU A CA 1
ATOM 655 C C . LEU A 1 82 ? -3.008 32.804 5.249 1.00 16.44 81 LEU A C 1
ATOM 656 O O . LEU A 1 82 ? -3.348 32.679 4.108 1.00 16.45 81 LEU A O 1
ATOM 661 N N . GLU A 1 83 ? -3.730 33.444 6.130 1.00 18.24 82 GLU A N 1
ATOM 662 C CA . GLU A 1 83 ? -5.096 33.816 5.830 1.00 20.51 82 GLU A CA 1
ATOM 663 C C . GLU A 1 83 ? -5.404 35.230 6.183 1.00 18.99 82 GLU A C 1
ATOM 664 O O . GLU A 1 83 ? -5.162 35.638 7.296 1.00 19.96 82 GLU A O 1
ATOM 670 N N . PRO A 1 84 ? -5.897 36.004 5.237 1.00 17.78 83 PRO A N 1
ATOM 671 C CA . PRO A 1 84 ? -6.385 37.289 5.651 1.00 18.46 83 PRO A CA 1
ATOM 672 C C . PRO A 1 84 ? -7.490 37.129 6.660 1.00 19.01 83 PRO A C 1
ATOM 673 O O . PRO A 1 84 ? -8.297 36.169 6.585 1.00 18.79 83 PRO A O 1
ATOM 677 N N . ILE A 1 85 ? -7.548 38.057 7.601 1.00 20.46 84 ILE A N 1
ATOM 678 C CA . ILE A 1 85 ? -8.595 38.019 8.603 1.00 20.35 84 ILE A CA 1
ATOM 679 C C . ILE A 1 85 ? -9.200 39.370 8.922 1.00 21.54 84 ILE A C 1
ATOM 680 O O . ILE A 1 85 ? -8.517 40.329 8.902 1.00 21.95 84 ILE A O 1
ATOM 685 N N . THR A 1 86 ? -10.470 39.368 9.337 1.00 25.16 85 THR A N 1
ATOM 686 C CA . THR A 1 86 ? -11.287 40.545 9.759 1.00 27.18 85 THR A CA 1
ATOM 687 C C . THR A 1 86 ? -10.833 41.009 11.141 1.00 27.90 85 THR A C 1
ATOM 688 O O . THR A 1 86 ? -10.555 42.204 11.371 1.00 28.35 85 THR A O 1
ATOM 692 N N . ALA A 1 87 ? -10.685 40.046 12.050 1.00 26.94 86 ALA A N 1
ATOM 693 C CA . ALA A 1 87 ? -10.433 40.385 13.454 1.00 27.02 86 ALA A CA 1
ATOM 694 C C . ALA A 1 87 ? -9.479 39.390 13.985 1.00 25.72 86 ALA A C 1
ATOM 695 O O . ALA A 1 87 ? -9.553 38.280 13.574 1.00 27.83 86 ALA A O 1
ATOM 697 N N . ARG A 1 88 ? -8.594 39.774 14.895 1.00 26.04 87 ARG A N 1
ATOM 698 C CA . ARG A 1 88 ? -7.799 38.795 15.674 1.00 24.95 87 ARG A CA 1
ATOM 699 C C . ARG A 1 88 ? -8.599 37.691 16.380 1.00 25.28 87 ARG A C 1
ATOM 700 O O . ARG A 1 88 ? -9.681 37.905 16.945 1.00 24.61 87 ARG A O 1
ATOM 708 N N . ARG A 1 89 ? -8.033 36.493 16.373 1.00 25.42 88 ARG A N 1
ATOM 709 C CA . ARG A 1 89 ? -8.568 35.360 17.139 1.00 25.37 88 ARG A CA 1
ATOM 710 C C . ARG A 1 89 ? -8.043 35.383 18.595 1.00 24.01 88 ARG A C 1
ATOM 711 O O . ARG A 1 89 ? -8.751 34.973 19.491 1.00 25.37 88 ARG A O 1
ATOM 719 N N . PHE A 1 90 ? -6.804 35.837 18.817 1.00 22.52 89 PHE A N 1
ATOM 720 C CA . PHE A 1 90 ? -6.193 35.897 20.145 1.00 21.74 89 PHE A CA 1
ATOM 721 C C . PHE A 1 90 ? -5.709 37.304 20.456 1.00 21.56 89 PHE A C 1
ATOM 722 O O . PHE A 1 90 ? -4.531 37.520 20.724 1.00 21.05 89 PHE A O 1
ATOM 730 N N . PRO A 1 91 ? -6.633 38.270 20.459 1.00 22.31 90 PRO A N 1
ATOM 731 C CA . PRO A 1 91 ? -6.208 39.638 20.614 1.00 23.00 90 PRO A CA 1
ATOM 732 C C . PRO A 1 91 ? -5.527 39.919 21.953 1.00 24.57 90 PRO A C 1
ATOM 733 O O . PRO A 1 91 ? -4.694 40.861 22.068 1.00 24.30 90 PRO A O 1
ATOM 737 N N . ASP A 1 92 ? -5.799 39.106 22.956 1.00 24.34 91 ASP A N 1
ATOM 738 C CA . ASP A 1 92 ? -5.334 39.486 24.254 1.00 26.55 91 ASP A CA 1
ATOM 739 C C . ASP A 1 92 ? -3.906 39.033 24.501 1.00 26.08 91 ASP A C 1
ATOM 740 O O . ASP A 1 92 ? -3.334 39.374 25.531 1.00 26.67 91 ASP A O 1
ATOM 745 N N . TRP A 1 93 ? -3.334 38.262 23.583 1.00 25.65 92 TRP A N 1
ATOM 746 C CA . TRP A 1 93 ? -2.044 37.574 23.829 1.00 25.80 92 TRP A CA 1
ATOM 747 C C . TRP A 1 93 ? -1.061 37.836 22.736 1.00 25.26 92 TRP A C 1
ATOM 748 O O . TRP A 1 93 ? -1.257 37.456 21.581 1.00 24.54 92 TRP A O 1
ATOM 759 N N . SER A 1 94 ? 0.007 38.472 23.165 1.00 23.80 93 SER A N 1
ATOM 760 C CA . SER A 1 94 ? 1.226 38.669 22.440 1.00 22.92 93 SER A CA 1
ATOM 761 C C . SER A 1 94 ? 1.815 37.331 21.946 1.00 21.19 93 SER A C 1
ATOM 762 O O . SER A 1 94 ? 2.168 37.237 20.805 1.00 18.32 93 SER A O 1
ATOM 765 N N . MET A 1 95 ? 1.883 36.336 22.835 1.00 17.64 94 MET A N 1
ATOM 766 C CA . MET A 1 95 ? 2.168 34.920 22.496 1.00 17.63 94 MET A CA 1
ATOM 767 C C . MET A 1 95 ? 1.677 34.223 23.758 1.00 15.27 94 MET A C 1
ATOM 768 O O . MET A 1 95 ? 2.051 34.583 24.824 1.00 17.33 94 MET A O 1
ATOM 773 N N . ARG A 1 96 ? 0.729 33.324 23.647 1.00 13.85 95 ARG A N 1
ATOM 774 C CA . ARG A 1 96 ? 0.375 32.526 24.822 1.00 14.70 95 ARG A CA 1
ATOM 775 C C . ARG A 1 96 ? 0.992 31.148 24.525 1.00 14.46 95 ARG A C 1
ATOM 776 O O . ARG A 1 96 ? 0.888 30.682 23.385 1.00 16.56 95 ARG A O 1
ATOM 784 N N . ILE A 1 97 ? 1.706 30.539 25.451 1.00 14.22 96 ILE A N 1
ATOM 785 C CA . ILE A 1 97 ? 2.235 29.194 25.144 1.00 16.11 96 ILE A CA 1
ATOM 786 C C . ILE A 1 97 ? 1.161 28.267 25.671 1.00 17.10 96 ILE A C 1
ATOM 787 O O . ILE A 1 97 ? 0.545 28.537 26.735 1.00 16.67 96 ILE A O 1
ATOM 792 N N . VAL A 1 98 ? 0.918 27.212 24.903 1.00 17.26 97 VAL A N 1
ATOM 793 C CA . VAL A 1 98 ? -0.013 26.182 25.274 1.00 18.03 97 VAL A CA 1
ATOM 794 C C . VAL A 1 98 ? 0.805 24.864 25.287 1.00 17.47 97 VAL A C 1
ATOM 795 O O . VAL A 1 98 ? 1.105 24.310 24.246 1.00 17.20 97 VAL A O 1
ATOM 799 N N . SER A 1 99 ? 1.181 24.392 26.458 1.00 18.29 98 SER A N 1
ATOM 800 C CA . SER A 1 99 ? 2.093 23.234 26.552 1.00 21.31 98 SER A CA 1
ATOM 801 C C . SER A 1 99 ? 1.367 21.898 26.539 1.00 21.67 98 SER A C 1
ATOM 802 O O . SER A 1 99 ? 0.211 21.832 26.279 1.00 20.63 98 SER A O 1
ATOM 805 N N . ARG A 1 100 ? 2.111 20.817 26.756 1.00 23.87 99 ARG A N 1
ATOM 806 C CA . ARG A 1 100 ? 1.552 19.461 26.646 1.00 26.11 99 ARG A CA 1
ATOM 807 C C . ARG A 1 100 ? 0.307 19.267 27.496 1.00 25.35 99 ARG A C 1
ATOM 808 O O . ARG A 1 100 ? -0.726 18.909 26.961 1.00 24.84 99 ARG A O 1
ATOM 816 N N . LYS A 1 101 ? 0.421 19.486 28.816 1.00 26.84 100 LYS A N 1
ATOM 817 C CA . LYS A 1 101 ? -0.712 19.297 29.755 1.00 26.59 100 LYS A CA 1
ATOM 818 C C . LYS A 1 101 ? -1.968 20.009 29.317 1.00 25.62 100 LYS A C 1
ATOM 819 O O . LYS A 1 101 ? -2.994 19.394 29.211 1.00 25.84 100 LYS A O 1
ATOM 825 N N . GLU A 1 102 ? -1.920 21.300 29.075 1.00 25.64 101 GLU A N 1
ATOM 826 C CA . GLU A 1 102 ? -3.157 21.996 28.727 1.00 26.04 101 GLU A CA 1
ATOM 827 C C . GLU A 1 102 ? -3.696 21.630 27.359 1.00 25.16 101 GLU A C 1
ATOM 828 O O . GLU A 1 102 ? -4.871 21.712 27.106 1.00 24.63 101 GLU A O 1
ATOM 834 N N . LEU A 1 103 ? -2.831 21.253 26.440 1.00 24.97 102 LEU A N 1
ATOM 835 C CA . LEU A 1 103 ? -3.362 20.839 25.144 1.00 26.01 102 LEU A CA 1
ATOM 836 C C . LEU A 1 103 ? -4.071 19.497 25.334 1.00 26.17 102 LEU A C 1
ATOM 837 O O . LEU A 1 103 ? -5.059 19.243 24.690 1.00 25.38 102 LEU A O 1
ATOM 842 N N . ARG A 1 104 ? -3.530 18.620 26.190 1.00 27.86 103 ARG A N 1
ATOM 843 C CA . ARG A 1 104 ? -4.222 17.350 26.541 1.00 29.51 103 ARG A CA 1
ATOM 844 C C . ARG A 1 104 ? -5.658 17.610 27.011 1.00 28.45 103 ARG A C 1
ATOM 845 O O . ARG A 1 104 ? -6.599 16.983 26.522 1.00 27.97 103 ARG A O 1
ATOM 853 N N . ALA A 1 105 ? -5.821 18.541 27.952 1.00 28.83 104 ALA A N 1
ATOM 854 C CA . ALA A 1 105 ? -7.124 18.900 28.482 1.00 30.49 104 ALA A CA 1
ATOM 855 C C . ALA A 1 105 ? -8.045 19.605 27.483 1.00 30.77 104 ALA A C 1
ATOM 856 O O . ALA A 1 105 ? -9.259 19.434 27.536 1.00 32.62 104 ALA A O 1
ATOM 858 N N . LEU A 1 106 ? -7.498 20.381 26.552 1.00 31.17 105 LEU A N 1
ATOM 859 C CA . LEU A 1 106 ? -8.342 21.204 25.676 1.00 30.99 105 LEU A CA 1
ATOM 860 C C . LEU A 1 106 ? -8.685 20.593 24.335 1.00 31.03 105 LEU A C 1
ATOM 861 O O . LEU A 1 106 ? -9.689 20.979 23.738 1.00 31.79 105 LEU A O 1
ATOM 866 N N . ALA A 1 107 ? -7.834 19.695 23.839 1.00 30.64 106 ALA A N 1
ATOM 867 C CA . ALA A 1 107 ? -7.918 19.171 22.466 1.00 29.77 106 ALA A CA 1
ATOM 868 C C . ALA A 1 107 ? -7.206 17.817 22.434 1.00 30.04 106 ALA A C 1
ATOM 869 O O . ALA A 1 107 ? -6.219 17.589 21.685 1.00 27.79 106 ALA A O 1
ATOM 871 N N . PRO A 1 108 ? -7.696 16.897 23.269 1.00 30.34 107 PRO A N 1
ATOM 872 C CA . PRO A 1 108 ? -7.144 15.583 23.504 1.00 31.50 107 PRO A CA 1
ATOM 873 C C . PRO A 1 108 ? -6.763 14.864 22.223 1.00 33.45 107 PRO A C 1
ATOM 874 O O . PRO A 1 108 ? -5.721 14.210 22.188 1.00 34.64 107 PRO A O 1
ATOM 878 N N . ASP A 1 109 ? -7.553 15.008 21.163 1.00 34.43 108 ASP A N 1
ATOM 879 C CA . ASP A 1 109 ? -7.264 14.262 19.910 1.00 35.68 108 ASP A CA 1
ATOM 880 C C . ASP A 1 109 ? -6.213 14.906 18.994 1.00 35.49 108 ASP A C 1
ATOM 881 O O . ASP A 1 109 ? -5.704 14.267 18.068 1.00 36.24 108 ASP A O 1
ATOM 886 N N . LEU A 1 110 ? -5.866 16.155 19.287 1.00 34.08 109 LEU A N 1
ATOM 887 C CA . LEU A 1 110 ? -4.913 16.927 18.492 1.00 32.85 109 LEU A CA 1
ATOM 888 C C . LEU A 1 110 ? -3.527 17.081 19.153 1.00 32.27 109 LEU A C 1
ATOM 889 O O . LEU A 1 110 ? -2.647 17.727 18.579 1.00 32.57 109 LEU A O 1
ATOM 894 N N . GLU A 1 111 ? -3.341 16.457 20.318 1.00 31.25 110 GLU A N 1
ATOM 895 C CA . GLU A 1 111 ? -2.136 16.616 21.138 1.00 30.92 110 GLU A CA 1
ATOM 896 C C . GLU A 1 111 ? -0.887 16.288 20.307 1.00 28.67 110 GLU A C 1
ATOM 897 O O . GLU A 1 111 ? 0.185 16.831 20.552 1.00 27.34 110 GLU A O 1
ATOM 903 N N . ARG A 1 112 ? -1.036 15.424 19.297 1.00 27.47 111 ARG A N 1
ATOM 904 C CA . ARG A 1 112 ? 0.097 15.036 18.503 1.00 28.12 111 ARG A CA 1
ATOM 905 C C . ARG A 1 112 ? 0.533 16.184 17.603 1.00 25.98 111 ARG A C 1
ATOM 906 O O . ARG A 1 112 ? 1.699 16.225 17.196 1.00 23.31 111 ARG A O 1
ATOM 914 N N . LEU A 1 113 ? -0.397 17.084 17.260 1.00 23.11 112 LEU A N 1
ATOM 915 C CA . LEU A 1 113 ? -0.027 18.241 16.385 1.00 23.56 112 LEU A CA 1
ATOM 916 C C . LEU A 1 113 ? 0.552 17.776 15.019 1.00 23.85 112 LEU A C 1
ATOM 917 O O . LEU A 1 113 ? 1.592 18.277 14.485 1.00 22.95 112 LEU A O 1
ATOM 922 N N . ASP A 1 114 ? -0.140 16.817 14.455 1.00 26.58 113 ASP A N 1
ATOM 923 C CA . ASP A 1 114 ? 0.330 16.264 13.227 1.00 29.41 113 ASP A CA 1
ATOM 924 C C . ASP A 1 114 ? -0.203 17.133 12.136 1.00 30.06 113 ASP A C 1
ATOM 925 O O . ASP A 1 114 ? 0.474 17.261 11.109 1.00 30.53 113 ASP A O 1
ATOM 930 N N . LEU A 1 115 ? -1.333 17.806 12.430 1.00 29.77 114 LEU A N 1
ATOM 931 C CA . LEU A 1 115 ? -2.141 18.561 11.466 1.00 31.04 114 LEU A CA 1
ATOM 932 C C . LEU A 1 115 ? -2.503 17.767 10.197 1.00 33.02 114 LEU A C 1
ATOM 933 O O . LEU A 1 115 ? -2.483 18.333 9.117 1.00 33.40 114 LEU A O 1
ATOM 938 N N . SER A 1 116 ? -2.828 16.481 10.310 1.00 33.24 115 SER A N 1
ATOM 939 C CA . SER A 1 116 ? -3.140 15.706 9.115 1.00 34.68 115 SER A CA 1
ATOM 940 C C . SER A 1 116 ? -4.573 15.872 8.735 1.00 35.31 115 SER A C 1
ATOM 941 O O . SER A 1 116 ? -4.931 15.768 7.565 1.00 36.37 115 SER A O 1
ATOM 944 N N . GLY A 1 117 ? -5.401 16.068 9.751 1.00 34.97 116 GLY A N 1
ATOM 945 C CA . GLY A 1 117 ? -6.787 16.419 9.550 1.00 35.02 116 GLY A CA 1
ATOM 946 C C . GLY A 1 117 ? -6.867 17.749 8.840 1.00 35.56 116 GLY A C 1
ATOM 947 O O . GLY A 1 117 ? -6.036 18.655 9.113 1.00 35.73 116 GLY A O 1
ATOM 948 N N . PRO A 1 118 ? -7.869 17.907 7.947 1.00 35.72 117 PRO A N 1
ATOM 949 C CA . PRO A 1 118 ? -8.024 19.191 7.287 1.00 35.53 117 PRO A CA 1
ATOM 950 C C . PRO A 1 118 ? -8.696 20.248 8.199 1.00 34.51 117 PRO A C 1
ATOM 951 O O . PRO A 1 118 ? -8.691 21.426 7.860 1.00 35.28 117 PRO A O 1
ATOM 955 N N . GLU A 1 119 ? -9.240 19.852 9.354 1.00 32.61 118 GLU A N 1
ATOM 956 C CA . GLU A 1 119 ? -9.815 20.846 10.248 1.00 31.54 118 GLU A CA 1
ATOM 957 C C . GLU A 1 119 ? -9.106 20.958 11.617 1.00 29.97 118 GLU A C 1
ATOM 958 O O . GLU A 1 119 ? -9.639 21.539 12.568 1.00 29.28 118 GLU A O 1
ATOM 964 N N . ASP A 1 120 ? -7.899 20.406 11.686 1.00 28.82 119 ASP A N 1
ATOM 965 C CA . ASP A 1 120 ? -7.066 20.445 12.883 1.00 26.56 119 ASP A CA 1
ATOM 966 C C . ASP A 1 120 ? -6.711 21.874 13.285 1.00 24.29 119 ASP A C 1
ATOM 967 O O . ASP A 1 120 ? -6.820 22.220 14.437 1.00 24.17 119 ASP A O 1
ATOM 972 N N . VAL A 1 121 ? -6.331 22.727 12.350 1.00 22.84 120 VAL A N 1
ATOM 973 C CA . VAL A 1 121 ? -5.973 24.080 12.778 1.00 22.34 120 VAL A CA 1
ATOM 974 C C . VAL A 1 121 ? -7.227 24.828 13.246 1.00 23.72 120 VAL A C 1
ATOM 975 O O . VAL A 1 121 ? -7.231 25.411 14.337 1.00 23.46 120 VAL A O 1
ATOM 979 N N . ALA A 1 122 ? -8.300 24.750 12.453 1.00 25.14 121 ALA A N 1
ATOM 980 C CA . ALA A 1 122 ? -9.538 25.371 12.797 1.00 26.80 121 ALA A CA 1
ATOM 981 C C . ALA A 1 122 ? -10.032 24.901 14.152 1.00 27.49 121 ALA A C 1
ATOM 982 O O . ALA A 1 122 ? -10.563 25.669 14.938 1.00 27.06 121 ALA A O 1
ATOM 984 N N . GLU A 1 123 ? -9.896 23.613 14.392 1.00 26.81 122 GLU A N 1
ATOM 985 C CA . GLU A 1 123 ? -10.278 22.998 15.664 1.00 27.19 122 GLU A CA 1
ATOM 986 C C . GLU A 1 123 ? -9.462 23.511 16.797 1.00 25.83 122 GLU A C 1
ATOM 987 O O . GLU A 1 123 ? -10.022 23.861 17.819 1.00 25.58 122 GLU A O 1
ATOM 993 N N . LEU A 1 124 ? -8.137 23.516 16.622 1.00 23.92 123 LEU A N 1
ATOM 994 C CA . LEU A 1 124 ? -7.226 24.066 17.623 1.00 23.20 123 LEU A CA 1
ATOM 995 C C . LEU A 1 124 ? -7.607 25.501 17.903 1.00 21.92 123 LEU A C 1
ATOM 996 O O . LEU A 1 124 ? -7.748 25.894 19.057 1.00 21.30 123 LEU A O 1
ATOM 1001 N N . HIS A 1 125 ? -7.849 26.264 16.847 1.00 21.84 124 HIS A N 1
ATOM 1002 C CA . HIS A 1 125 ? -8.195 27.678 17.026 1.00 22.05 124 HIS A CA 1
ATOM 1003 C C . HIS A 1 125 ? -9.501 27.855 17.829 1.00 23.05 124 HIS A C 1
ATOM 1004 O O . HIS A 1 125 ? -9.622 28.702 18.680 1.00 24.51 124 HIS A O 1
ATOM 1011 N N . ARG A 1 126 ? -10.475 27.046 17.502 1.00 24.10 125 ARG A N 1
ATOM 1012 C CA . ARG A 1 126 ? -11.772 27.080 18.114 1.00 25.87 125 ARG A CA 1
ATOM 1013 C C . ARG A 1 126 ? -11.690 26.718 19.588 1.00 25.31 125 ARG A C 1
ATOM 1014 O O . ARG A 1 126 ? -12.211 27.404 20.445 1.00 26.98 125 ARG A O 1
ATOM 1022 N N . THR A 1 127 ? -11.043 25.626 19.900 1.00 24.78 126 THR A N 1
ATOM 1023 C CA . THR A 1 127 ? -11.103 25.185 21.253 1.00 25.07 126 THR A CA 1
ATOM 1024 C C . THR A 1 127 ? -10.222 26.027 22.139 1.00 23.42 126 THR A C 1
ATOM 1025 O O . THR A 1 127 ? -10.569 26.326 23.283 1.00 22.60 126 THR A O 1
ATOM 1029 N N . ILE A 1 128 ? -9.040 26.383 21.648 1.00 23.07 127 ILE A N 1
ATOM 1030 C CA . ILE A 1 128 ? -8.173 27.327 22.389 1.00 22.24 127 ILE A CA 1
ATOM 1031 C C . ILE A 1 128 ? -8.788 28.725 22.585 1.00 22.22 127 ILE A C 1
ATOM 1032 O O . ILE A 1 128 ? -8.883 29.195 23.730 1.00 22.91 127 ILE A O 1
ATOM 1037 N N . ALA A 1 129 ? -9.193 29.389 21.512 1.00 20.94 128 ALA A N 1
ATOM 1038 C CA . ALA A 1 129 ? -9.915 30.695 21.645 1.00 22.40 128 ALA A CA 1
ATOM 1039 C C . ALA A 1 129 ? -11.013 30.631 22.698 1.00 22.86 128 ALA A C 1
ATOM 1040 O O . ALA A 1 129 ? -11.156 31.538 23.524 1.00 23.28 128 ALA A O 1
ATOM 1042 N N . ALA A 1 130 ? -11.772 29.537 22.665 1.00 24.11 129 ALA A N 1
ATOM 1043 C CA . ALA A 1 130 ? -12.937 29.374 23.512 1.00 25.25 129 ALA A CA 1
ATOM 1044 C C . ALA A 1 130 ? -12.537 29.197 24.952 1.00 25.94 129 ALA A C 1
AT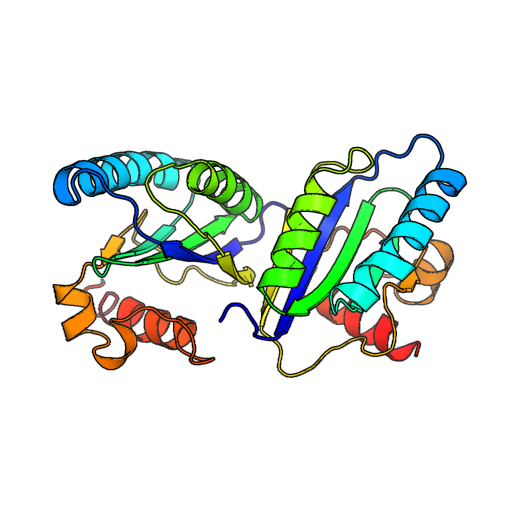OM 1045 O O . ALA A 1 130 ? -13.187 29.719 25.842 1.00 28.16 129 ALA A O 1
ATOM 1047 N N . SER A 1 131 ? -11.476 28.464 25.194 1.00 26.52 130 SER A N 1
ATOM 1048 C CA . SER A 1 131 ? -10.999 28.299 26.544 1.00 27.54 130 SER A CA 1
ATOM 1049 C C . SER A 1 131 ? -10.659 29.656 27.162 1.00 28.33 130 SER A C 1
ATOM 1050 O O . SER A 1 131 ? -11.117 29.979 28.244 1.00 28.20 130 SER A O 1
ATOM 1053 N N . LEU A 1 132 ? -9.840 30.446 26.482 1.00 29.60 131 LEU A N 1
ATOM 1054 C CA . LEU A 1 132 ? -9.681 31.856 26.768 1.00 31.05 131 LEU A CA 1
ATOM 1055 C C . LEU A 1 132 ? -11.066 32.413 26.468 1.00 31.92 131 LEU A C 1
ATOM 1056 O O . LEU A 1 132 ? -11.938 31.660 26.142 1.00 34.78 131 LEU A O 1
ATOM 1061 N N . SER A 1 133 ? -11.350 33.692 26.546 1.00 33.64 132 SER A N 1
ATOM 1062 C CA . SER A 1 133 ? -12.737 34.114 26.207 1.00 32.82 132 SER A CA 1
ATOM 1063 C C . SER A 1 133 ? -13.655 33.873 27.389 1.00 32.26 132 SER A C 1
ATOM 1064 O O . SER A 1 133 ? -14.286 34.827 27.851 1.00 32.10 132 SER A O 1
ATOM 1067 N N . ARG A 1 134 ? -13.755 32.604 27.827 1.00 31.48 133 ARG A N 1
ATOM 1068 C CA . ARG A 1 134 ? -14.502 32.199 29.050 1.00 31.12 133 ARG A CA 1
ATOM 1069 C C . ARG A 1 134 ? -14.062 33.025 30.248 1.00 30.67 133 ARG A C 1
ATOM 1070 O O . ARG A 1 134 ? -14.905 33.464 31.077 1.00 29.43 133 ARG A O 1
ATOM 1078 N N . GLY A 1 135 ? -12.750 33.304 30.294 1.00 30.93 134 GLY A N 1
ATOM 1079 C CA . GLY A 1 135 ? -12.181 34.163 31.322 1.00 31.24 134 GLY A CA 1
ATOM 1080 C C . GLY A 1 135 ? -12.244 35.653 31.067 1.00 31.88 134 GLY A C 1
ATOM 1081 O O . GLY A 1 135 ? -11.737 36.443 31.862 1.00 31.44 134 GLY A O 1
ATOM 1082 N N . ASP A 1 136 ? -12.893 36.067 29.989 1.00 32.26 135 ASP A N 1
ATOM 1083 C CA . ASP A 1 136 ? -12.783 37.450 29.653 1.00 33.49 135 ASP A CA 1
ATOM 1084 C C . ASP A 1 136 ? -13.842 38.371 30.339 1.00 32.37 135 ASP A C 1
ATOM 1085 O O . ASP A 1 136 ? -14.823 37.887 30.915 1.00 32.24 135 ASP A O 1
ATOM 1090 N N . ALA A 1 137 ? -13.548 39.675 30.385 1.00 32.11 136 ALA A N 1
ATOM 1091 C CA . ALA A 1 137 ? -14.510 40.785 30.651 1.00 29.98 136 ALA A CA 1
ATOM 1092 C C . ALA A 1 137 ? -15.191 40.855 31.977 1.00 29.59 136 ALA A C 1
ATOM 1093 O O . ALA A 1 137 ? -16.298 41.395 32.050 1.00 26.54 136 ALA A O 1
ATOM 1095 N N . PHE B 1 1 ? 0.030 15.996 5.726 1.00 24.39 500 PHE B N 1
ATOM 1096 C CA . PHE B 1 1 ? 0.372 17.456 5.883 1.00 24.66 500 PHE B CA 1
ATOM 1097 C C . PHE B 1 1 ? 1.350 17.953 4.812 1.00 24.94 500 PHE B C 1
ATOM 1098 O O . PHE B 1 1 ? 1.043 18.855 4.019 1.00 25.17 500 PHE B O 1
ATOM 1106 N N . MET B 1 2 ? 2.522 17.347 4.759 1.00 25.07 501 MET B N 1
ATOM 1107 C CA . MET B 1 2 ? 3.447 17.744 3.720 1.00 26.97 501 MET B CA 1
ATOM 1108 C C . MET B 1 2 ? 2.856 17.695 2.333 1.00 24.58 501 MET B C 1
ATOM 1109 O O . MET B 1 2 ? 3.245 18.452 1.450 1.00 22.91 501 MET B O 1
ATOM 1114 N N . ASP B 1 3 ? 1.899 16.807 2.134 1.00 22.65 502 ASP B N 1
ATOM 1115 C CA . ASP B 1 3 ? 1.428 16.581 0.803 1.00 23.08 502 ASP B CA 1
ATOM 1116 C C . ASP B 1 3 ? 0.095 17.146 0.346 1.00 21.79 502 ASP B C 1
ATOM 1117 O O . ASP B 1 3 ? -0.254 17.074 -0.839 1.00 19.58 502 ASP B O 1
ATOM 1122 N N . GLU B 1 4 ? -0.675 17.623 1.276 1.00 21.88 503 GLU B N 1
ATOM 1123 C CA . GLU B 1 4 ? -1.977 18.272 0.966 1.00 22.75 503 GLU B CA 1
ATOM 1124 C C . GLU B 1 4 ? -1.838 19.362 -0.040 1.00 20.74 503 GLU B C 1
ATOM 1125 O O . GLU B 1 4 ? -0.782 20.001 -0.075 1.00 19.13 503 GLU B O 1
ATOM 1131 N N . LEU B 1 5 ? -2.868 19.550 -0.875 1.00 19.25 504 LEU B N 1
ATOM 1132 C CA . LEU B 1 5 ? -2.913 20.689 -1.847 1.00 18.98 504 LEU B CA 1
ATOM 1133 C C . LEU B 1 5 ? -3.087 22.045 -1.169 1.00 16.56 504 LEU B C 1
ATOM 1134 O O . LEU B 1 5 ? -3.881 22.192 -0.257 1.00 15.27 504 LEU B O 1
ATOM 1139 N N . VAL B 1 6 ? -2.300 23.045 -1.586 1.00 15.87 505 VAL B N 1
ATOM 1140 C CA . VAL B 1 6 ? -2.494 24.370 -1.100 1.00 14.18 505 VAL B CA 1
ATOM 1141 C C . VAL B 1 6 ? -2.307 25.245 -2.288 1.00 13.54 505 VAL B C 1
ATOM 1142 O O . VAL B 1 6 ? -1.794 24.808 -3.354 1.00 10.90 505 VAL B O 1
ATOM 1146 N N . SER B 1 7 ? -2.781 26.492 -2.202 1.00 12.53 506 SER B N 1
ATOM 1147 C CA . SER B 1 7 ? -2.487 27.473 -3.177 1.00 13.99 506 SER B CA 1
ATOM 1148 C C . SER B 1 7 ? -1.824 28.660 -2.467 1.00 13.38 506 SER B C 1
ATOM 1149 O O . SER B 1 7 ? -2.397 29.138 -1.508 1.00 14.04 506 SER B O 1
ATOM 1152 N N . LEU B 1 8 ? -0.762 29.243 -3.027 1.00 13.37 507 LEU B N 1
ATOM 1153 C CA . LEU B 1 8 ? -0.064 30.339 -2.420 1.00 12.86 507 LEU B CA 1
ATOM 1154 C C . LEU B 1 8 ? -0.081 31.388 -3.438 1.00 11.84 507 LEU B C 1
ATOM 1155 O O . LEU B 1 8 ? 0.264 31.136 -4.655 1.00 8.76 507 LEU B O 1
ATOM 1160 N N . THR B 1 9 ? -0.480 32.600 -3.022 1.00 10.10 508 THR B N 1
ATOM 1161 C CA . THR B 1 9 ? -0.376 33.757 -3.881 1.00 12.60 508 THR B CA 1
ATOM 1162 C C . THR B 1 9 ? 0.520 34.793 -3.244 1.00 8.75 508 THR B C 1
ATOM 1163 O O . THR B 1 9 ? 0.447 34.985 -2.061 1.00 8.60 508 THR B O 1
ATOM 1167 N N . TYR B 1 10 ? 1.341 35.475 -3.988 1.00 10.69 509 TYR B N 1
ATOM 1168 C CA . TYR B 1 10 ? 2.209 36.481 -3.432 1.00 11.75 509 TYR B CA 1
ATOM 1169 C C . TYR B 1 10 ? 2.242 37.617 -4.425 1.00 11.93 509 TYR B C 1
ATOM 1170 O O . TYR B 1 10 ? 1.906 37.463 -5.613 1.00 10.62 509 TYR B O 1
ATOM 1179 N N . ARG B 1 11 ? 2.703 38.775 -3.940 1.00 11.82 510 ARG B N 1
ATOM 1180 C CA . ARG B 1 11 ? 2.899 39.932 -4.778 1.00 12.91 510 ARG B CA 1
ATOM 1181 C C . ARG B 1 11 ? 4.290 40.465 -4.554 1.00 11.27 510 ARG B C 1
ATOM 1182 O O . ARG B 1 11 ? 4.785 40.432 -3.451 1.00 11.43 510 ARG B O 1
ATOM 1190 N N . SER B 1 12 ? 4.950 40.904 -5.613 1.00 11.32 511 SER B N 1
ATOM 1191 C CA . SER B 1 12 ? 6.333 41.392 -5.476 1.00 12.98 511 SER B CA 1
ATOM 1192 C C . SER B 1 12 ? 6.532 42.513 -6.442 1.00 12.94 511 SER B C 1
ATOM 1193 O O . SER B 1 12 ? 5.674 42.745 -7.343 1.00 12.49 511 SER B O 1
ATOM 1196 N N . ARG B 1 13 ? 7.640 43.226 -6.245 1.00 16.12 512 ARG B N 1
ATOM 1197 C CA . ARG B 1 13 ? 7.992 44.308 -7.192 1.00 17.62 512 ARG B CA 1
ATOM 1198 C C . ARG B 1 13 ? 9.014 43.855 -8.187 1.00 17.02 512 ARG B C 1
ATOM 1199 O O . ARG B 1 13 ? 10.011 43.251 -7.799 1.00 15.82 512 ARG B O 1
ATOM 1207 N N . VAL B 1 14 ? 8.747 44.115 -9.465 1.00 18.64 513 VAL B N 1
ATOM 1208 C CA . VAL B 1 14 ? 9.582 43.556 -10.524 1.00 19.77 513 VAL B CA 1
ATOM 1209 C C . VAL B 1 14 ? 10.860 44.348 -10.474 1.00 22.42 513 VAL B C 1
ATOM 1210 O O . VAL B 1 14 ? 10.826 45.546 -10.194 1.00 22.70 513 VAL B O 1
ATOM 1214 N N . ARG B 1 15 ? 11.952 43.649 -10.713 1.00 22.27 514 ARG B N 1
ATOM 1215 C CA . ARG B 1 15 ? 13.246 44.248 -10.803 1.00 25.36 514 ARG B CA 1
ATOM 1216 C C . ARG B 1 15 ? 13.913 43.541 -11.995 1.00 23.91 514 ARG B C 1
ATOM 1217 O O . ARG B 1 15 ? 14.699 42.587 -11.855 1.00 24.20 514 ARG B O 1
ATOM 1225 N N . LEU B 1 16 ? 13.579 43.995 -13.193 1.00 25.20 515 LEU B N 1
ATOM 1226 C CA . LEU B 1 16 ? 14.016 43.309 -14.406 1.00 26.90 515 LEU B CA 1
ATOM 1227 C C . LEU B 1 16 ? 14.861 44.213 -15.268 1.00 29.36 515 LEU B C 1
ATOM 1228 O O . LEU B 1 16 ? 14.396 45.290 -15.663 1.00 30.17 515 LEU B O 1
ATOM 1233 N N . ALA B 1 17 ? 16.066 43.779 -15.632 1.00 30.92 516 ALA B N 1
ATOM 1234 C CA . ALA B 1 17 ? 16.850 44.647 -16.524 1.00 31.94 516 ALA B CA 1
ATOM 1235 C C . ALA B 1 17 ? 16.248 44.683 -17.916 1.00 32.40 516 ALA B C 1
ATOM 1236 O O . ALA B 1 17 ? 16.285 45.683 -18.605 1.00 32.76 516 ALA B O 1
ATOM 1238 N N . ASP B 1 18 ? 15.600 43.591 -18.298 1.00 33.27 517 ASP B N 1
ATOM 1239 C CA . ASP B 1 18 ? 15.201 43.408 -19.651 1.00 32.80 517 ASP B CA 1
ATOM 1240 C C . ASP B 1 18 ? 13.926 42.561 -19.578 1.00 31.24 517 ASP B C 1
ATOM 1241 O O . ASP B 1 18 ? 14.002 41.366 -19.498 1.00 29.86 517 ASP B O 1
ATOM 1246 N N . PRO B 1 19 ? 12.751 43.206 -19.529 1.00 30.18 518 PRO B N 1
ATOM 1247 C CA . PRO B 1 19 ? 11.470 42.514 -19.334 1.00 29.46 518 PRO B CA 1
ATOM 1248 C C . PRO B 1 19 ? 11.217 41.357 -20.297 1.00 28.66 518 PRO B C 1
ATOM 1249 O O . PRO B 1 19 ? 10.763 40.262 -19.893 1.00 29.19 518 PRO B O 1
ATOM 1253 N N . VAL B 1 20 ? 11.522 41.575 -21.554 1.00 26.77 519 VAL B N 1
ATOM 1254 C CA . VAL B 1 20 ? 11.262 40.524 -22.521 1.00 25.42 519 VAL B CA 1
ATOM 1255 C C . VAL B 1 20 ? 12.244 39.351 -22.239 1.00 24.14 519 VAL B C 1
ATOM 1256 O O . VAL B 1 20 ? 11.849 38.246 -22.023 1.00 23.33 519 VAL B O 1
ATOM 1260 N N . ALA B 1 21 ? 13.509 39.624 -22.086 1.00 22.28 520 ALA B N 1
ATOM 1261 C CA . ALA B 1 21 ? 14.468 38.515 -21.943 1.00 22.64 520 ALA B CA 1
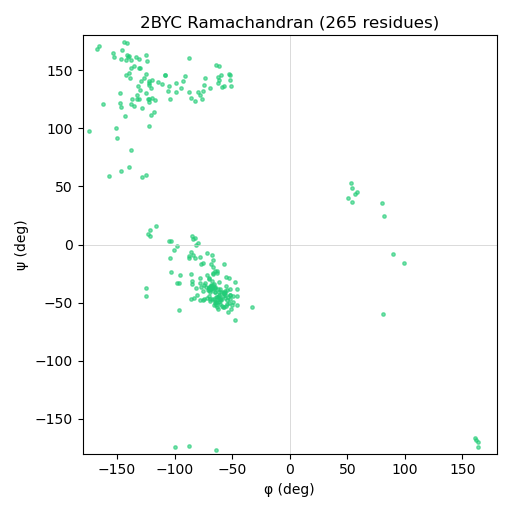ATOM 1262 C C . ALA B 1 21 ? 14.264 37.794 -20.619 1.00 21.79 520 ALA B C 1
ATOM 1263 O O . ALA B 1 21 ? 14.365 36.559 -20.549 1.00 20.72 520 ALA B O 1
ATOM 1265 N N . ASP B 1 22 ? 13.974 38.570 -19.562 1.00 21.20 521 ASP B N 1
ATOM 1266 C CA . ASP B 1 22 ? 13.852 37.987 -18.223 1.00 20.76 521 ASP B CA 1
ATOM 1267 C C . ASP B 1 22 ? 12.569 37.223 -18.075 1.00 19.18 521 ASP B C 1
ATOM 1268 O O . ASP B 1 22 ? 12.523 36.238 -17.373 1.00 22.04 521 ASP B O 1
ATOM 1273 N N . ILE B 1 23 ? 11.504 37.691 -18.704 1.00 18.11 522 ILE B N 1
ATOM 1274 C CA . ILE B 1 23 ? 10.262 37.002 -18.573 1.00 16.53 522 ILE B CA 1
ATOM 1275 C C . ILE B 1 23 ? 10.255 35.776 -19.458 1.00 16.65 522 ILE B C 1
ATOM 1276 O O . ILE B 1 23 ? 9.694 34.798 -19.077 1.00 14.95 522 ILE B O 1
ATOM 1281 N N . VAL B 1 24 ? 10.911 35.817 -20.608 1.00 16.18 523 VAL B N 1
ATOM 1282 C CA . VAL B 1 24 ? 11.118 34.596 -21.418 1.00 15.56 523 VAL B CA 1
ATOM 1283 C C . VAL B 1 24 ? 11.933 33.535 -20.599 1.00 15.79 523 VAL B C 1
ATOM 1284 O O . VAL B 1 24 ? 11.498 32.387 -20.519 1.00 14.69 523 VAL B O 1
ATOM 1288 N N . GLN B 1 25 ? 13.080 33.884 -20.010 1.00 17.21 524 GLN B N 1
ATOM 1289 C CA . GLN B 1 25 ? 13.744 32.896 -19.122 1.00 20.21 524 GLN B CA 1
ATOM 1290 C C . GLN B 1 25 ? 12.785 32.363 -18.022 1.00 19.11 524 GLN B C 1
ATOM 1291 O O . GLN B 1 25 ? 12.770 31.185 -17.731 1.00 18.49 524 GLN B O 1
ATOM 1297 N N . ILE B 1 26 ? 12.029 33.230 -17.357 1.00 18.08 525 ILE B N 1
ATOM 1298 C CA . ILE B 1 26 ? 11.216 32.803 -16.200 1.00 17.44 525 ILE B CA 1
ATOM 1299 C C . ILE B 1 26 ? 10.132 31.815 -16.675 1.00 16.10 525 ILE B C 1
ATOM 1300 O O . ILE B 1 26 ? 9.817 30.776 -16.051 1.00 16.11 525 ILE B O 1
ATOM 1305 N N . MET B 1 27 ? 9.563 32.131 -17.810 1.00 15.89 526 MET B N 1
ATOM 1306 C CA . MET B 1 27 ? 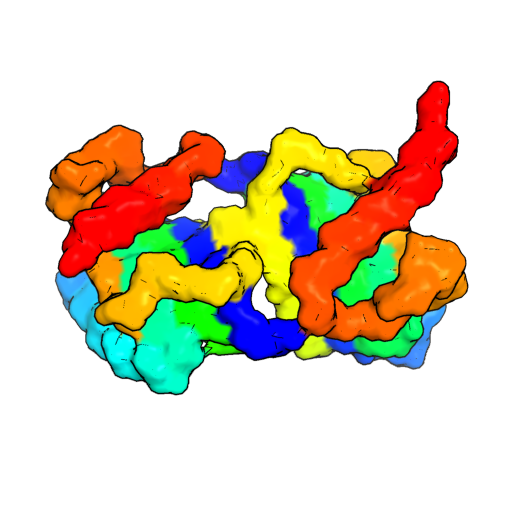8.513 31.309 -18.304 1.00 18.72 526 MET B CA 1
ATOM 1307 C C . MET B 1 27 ? 8.982 29.951 -18.751 1.00 18.35 526 MET B C 1
ATOM 1308 O O . MET B 1 27 ? 8.287 28.943 -18.538 1.00 20.06 526 MET B O 1
ATOM 1313 N N . ARG B 1 28 ? 10.141 29.921 -19.425 1.00 20.46 527 ARG B N 1
ATOM 1314 C CA . ARG B 1 28 ? 10.831 28.662 -19.789 1.00 19.06 527 ARG B CA 1
ATOM 1315 C C . ARG B 1 28 ? 11.230 27.841 -18.577 1.00 19.22 527 ARG B C 1
ATOM 1316 O O . ARG B 1 28 ? 10.969 26.643 -18.556 1.00 19.11 527 ARG B O 1
ATOM 1324 N N . ALA B 1 29 ? 11.884 28.472 -17.582 1.00 18.49 528 ALA B N 1
ATOM 1325 C CA . ALA B 1 29 ? 12.231 27.774 -16.331 1.00 19.39 528 ALA B CA 1
ATOM 1326 C C . ALA B 1 29 ? 10.989 27.147 -15.682 1.00 20.79 528 ALA B C 1
ATOM 1327 O O . ALA B 1 29 ? 10.944 25.951 -15.391 1.00 21.91 528 ALA B O 1
ATOM 1329 N N . SER B 1 30 ? 9.923 27.939 -15.510 1.00 22.23 529 SER B N 1
ATOM 1330 C CA . SER B 1 30 ? 8.688 27.465 -14.887 1.00 25.10 529 SER B CA 1
ATOM 1331 C C . SER B 1 30 ? 7.939 26.334 -15.618 1.00 26.18 529 SER B C 1
ATOM 1332 O O . SER B 1 30 ? 7.508 25.362 -15.002 1.00 26.60 529 SER B O 1
ATOM 1335 N N . ARG B 1 31 ? 7.801 26.454 -16.936 1.00 28.01 530 ARG B N 1
ATOM 1336 C CA . ARG B 1 31 ? 7.208 25.400 -17.795 1.00 30.52 530 ARG B CA 1
ATOM 1337 C C . ARG B 1 31 ? 7.760 24.007 -17.530 1.00 31.28 530 ARG B C 1
ATOM 1338 O O . ARG B 1 31 ? 7.017 22.996 -17.671 1.00 33.59 530 ARG B O 1
ATOM 1346 N N . VAL B 1 32 ? 9.026 23.945 -17.151 1.00 29.39 531 VAL B N 1
ATOM 1347 C CA . VAL B 1 32 ? 9.679 22.682 -16.893 1.00 29.36 531 VAL B CA 1
ATOM 1348 C C . VAL B 1 32 ? 9.675 22.330 -15.430 1.00 28.87 531 VAL B C 1
ATOM 1349 O O . VAL B 1 32 ? 9.169 21.264 -15.039 1.00 30.15 531 VAL B O 1
ATOM 1353 N N . ARG B 1 33 ? 10.206 23.216 -14.604 1.00 27.51 532 ARG B N 1
ATOM 1354 C CA . ARG B 1 33 ? 10.277 22.928 -13.165 1.00 26.47 532 ARG B CA 1
ATOM 1355 C C . ARG B 1 33 ? 8.931 22.594 -12.543 1.00 25.99 532 ARG B C 1
ATOM 1356 O O . ARG B 1 33 ? 8.762 21.562 -11.892 1.00 25.89 532 ARG B O 1
ATOM 1364 N N . ASN B 1 34 ? 7.953 23.452 -12.748 1.00 24.33 533 ASN B N 1
ATOM 1365 C CA . ASN B 1 34 ? 6.610 23.165 -12.266 1.00 22.90 533 ASN B CA 1
ATOM 1366 C C . ASN B 1 34 ? 5.885 21.796 -12.491 1.00 23.55 533 ASN B C 1
ATOM 1367 O O . ASN B 1 34 ? 5.541 21.134 -11.531 1.00 20.75 533 ASN B O 1
ATOM 1372 N N . LEU B 1 35 ? 5.587 21.438 -13.747 1.00 25.51 534 LEU B N 1
ATOM 1373 C CA . LEU B 1 35 ? 5.162 20.096 -14.126 1.00 28.75 534 LEU B CA 1
ATOM 1374 C C . LEU B 1 35 ? 5.829 19.023 -13.255 1.00 29.16 534 LEU B C 1
ATOM 1375 O O . LEU B 1 35 ? 5.159 18.200 -12.661 1.00 30.75 534 LEU B O 1
ATOM 1380 N N . ARG B 1 36 ? 7.153 19.068 -13.188 1.00 30.82 535 ARG B N 1
ATOM 1381 C CA . ARG B 1 36 ? 8.004 18.118 -12.491 1.00 32.19 535 ARG B CA 1
ATOM 1382 C C . ARG B 1 36 ? 7.769 18.219 -10.954 1.00 31.18 535 ARG B C 1
ATOM 1383 O O . ARG B 1 36 ? 7.975 17.238 -10.214 1.00 29.89 535 ARG B O 1
ATOM 1391 N N . LEU B 1 37 ? 7.319 19.379 -10.458 1.00 28.94 536 LEU B N 1
ATOM 1392 C CA . LEU B 1 37 ? 7.054 19.503 -9.015 1.00 27.20 536 LEU B CA 1
ATOM 1393 C C . LEU B 1 37 ? 5.604 19.392 -8.663 1.00 23.88 536 LEU B C 1
ATOM 1394 O O . LEU B 1 37 ? 5.252 19.379 -7.478 1.00 23.55 536 LEU B O 1
ATOM 1399 N N . GLY B 1 38 ? 4.743 19.301 -9.672 1.00 20.00 537 GLY B N 1
ATOM 1400 C CA . GLY B 1 38 ? 3.334 19.102 -9.434 1.00 15.75 537 GLY B CA 1
ATOM 1401 C C . GLY B 1 38 ? 2.729 20.481 -9.076 1.00 14.51 537 GLY B C 1
ATOM 1402 O O . GLY B 1 38 ? 1.847 20.596 -8.260 1.00 14.63 537 GLY B O 1
ATOM 1403 N N . ILE B 1 39 ? 3.236 21.513 -9.704 1.00 14.45 538 ILE B N 1
ATOM 1404 C CA . ILE B 1 39 ? 2.781 22.873 -9.468 1.00 12.89 538 ILE B CA 1
ATOM 1405 C C . ILE B 1 39 ? 2.055 23.374 -10.684 1.00 12.23 538 ILE B C 1
ATOM 1406 O O . ILE B 1 39 ? 2.564 23.135 -11.842 1.00 9.65 538 ILE B O 1
ATOM 1411 N N . THR B 1 40 ? 0.923 24.087 -10.438 1.00 10.54 539 THR B N 1
ATOM 1412 C CA . THR B 1 40 ? 0.162 24.705 -11.482 1.00 13.29 539 THR B CA 1
ATOM 1413 C C . THR B 1 40 ? -0.067 26.101 -11.039 1.00 11.62 539 THR B C 1
ATOM 1414 O O . THR B 1 40 ? 0.122 26.383 -9.872 1.00 12.06 539 THR B O 1
ATOM 1418 N N . GLY B 1 41 ? -0.369 26.997 -11.950 1.00 12.40 540 GLY B N 1
ATOM 1419 C C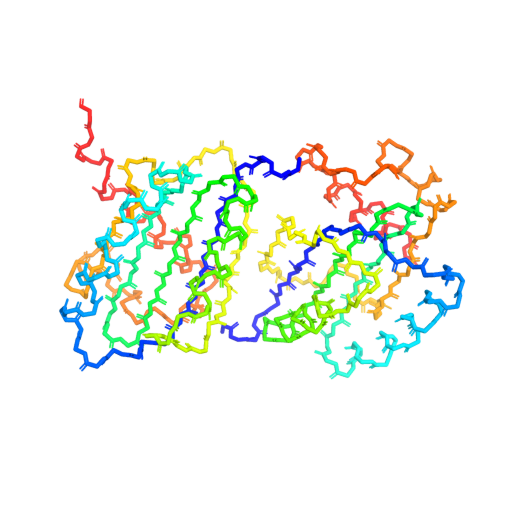A . GLY B 1 41 ? -0.547 28.375 -11.518 1.00 12.23 540 GLY B CA 1
ATOM 1420 C C . GLY B 1 41 ? -0.512 29.438 -12.587 1.00 12.35 540 GLY B C 1
ATOM 1421 O O . GLY B 1 41 ? -0.415 29.153 -13.826 1.00 12.09 540 GLY B O 1
ATOM 1422 N N . ILE B 1 42 ? -0.562 30.675 -12.105 1.00 11.95 541 ILE B N 1
ATOM 1423 C CA . ILE B 1 42 ? -0.660 31.802 -13.011 1.00 11.25 541 ILE B CA 1
ATOM 1424 C C . ILE B 1 42 ? 0.312 32.866 -12.539 1.00 10.04 541 ILE B C 1
ATOM 1425 O O . ILE B 1 42 ? 0.610 32.968 -11.365 1.00 9.00 541 ILE B O 1
ATOM 1430 N N . LEU B 1 43 ? 0.785 33.702 -13.446 1.00 8.54 542 LEU B N 1
ATOM 1431 C CA . LEU B 1 43 ? 1.684 34.711 -13.045 1.00 10.41 542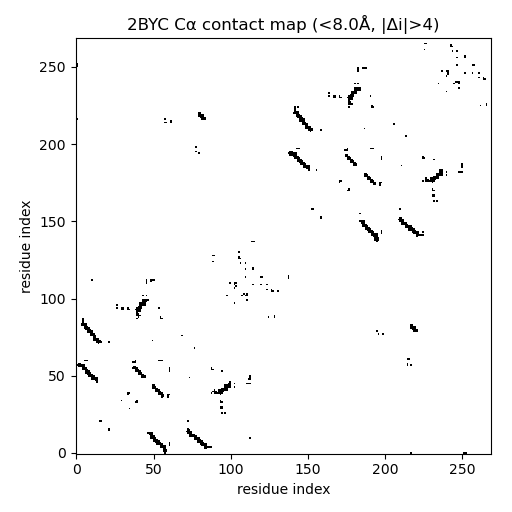 LEU B CA 1
ATOM 1432 C C . LEU B 1 43 ? 1.204 35.931 -13.740 1.00 12.20 542 LEU B C 1
ATOM 1433 O O . LEU B 1 43 ? 1.144 35.998 -14.992 1.00 11.05 542 LEU B O 1
ATOM 1438 N N . LEU B 1 44 ? 0.839 36.935 -12.937 1.00 14.42 543 LEU B N 1
ATOM 1439 C CA . LEU B 1 44 ? 0.400 38.202 -13.506 1.00 15.49 543 LEU B CA 1
ATOM 1440 C C . LEU B 1 44 ? 1.526 39.199 -13.500 1.00 15.54 543 LEU B C 1
ATOM 1441 O O . LEU B 1 44 ? 2.302 39.313 -12.555 1.00 14.21 543 LEU B O 1
ATOM 1446 N N . TYR B 1 45 ? 1.604 39.919 -14.587 1.00 16.02 544 TYR B N 1
ATOM 1447 C CA . TYR B 1 45 ? 2.700 40.884 -14.773 1.00 19.04 544 TYR B CA 1
ATOM 1448 C C . TYR B 1 45 ? 2.156 42.195 -15.370 1.00 18.18 544 TYR B C 1
ATOM 1449 O O . TYR B 1 45 ? 1.507 42.148 -16.391 1.00 16.49 544 TYR B O 1
ATOM 1458 N N . ASN B 1 46 ? 2.326 43.336 -14.688 1.00 17.70 545 ASN B N 1
ATOM 1459 C CA . ASN B 1 46 ? 1.717 44.544 -15.193 1.00 18.47 545 ASN B CA 1
ATOM 1460 C C . ASN B 1 46 ? 2.768 45.591 -15.454 1.00 19.37 545 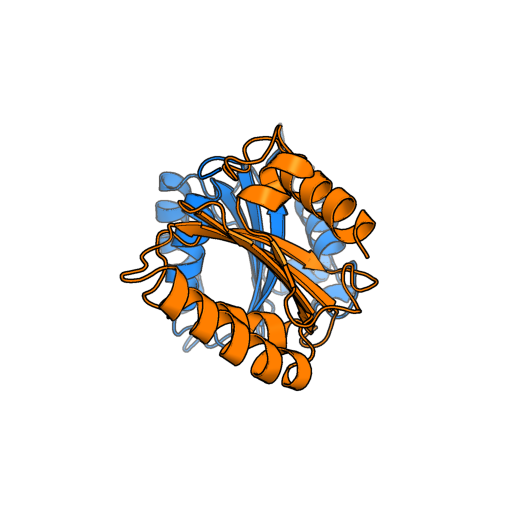ASN B C 1
ATOM 1461 O O . ASN B 1 46 ? 2.421 46.758 -15.625 1.00 21.06 545 ASN B O 1
ATOM 1466 N N . GLY B 1 47 ? 4.022 45.143 -15.430 1.00 19.50 546 GLY B N 1
ATOM 1467 C CA . GLY B 1 47 ? 5.218 45.940 -15.710 1.00 20.05 546 GLY B CA 1
ATOM 1468 C C . GLY B 1 47 ? 5.797 46.609 -14.465 1.00 20.61 546 GLY B C 1
ATOM 1469 O O . GLY B 1 47 ? 6.904 47.160 -14.507 1.00 21.22 546 GLY B O 1
ATOM 1470 N N . VAL B 1 48 ? 5.056 46.521 -13.356 1.00 20.18 547 VAL B N 1
ATOM 1471 C CA . VAL B 1 48 ? 5.469 47.092 -12.094 1.00 18.03 547 VAL B CA 1
ATOM 1472 C C . VAL B 1 48 ? 5.499 46.075 -10.938 1.00 16.71 547 VAL B C 1
ATOM 1473 O O . VAL B 1 48 ? 6.409 46.068 -10.160 1.00 14.62 547 VAL B O 1
ATOM 1477 N N . HIS B 1 49 ? 4.472 45.250 -10.835 1.00 16.69 548 HIS B N 1
ATOM 1478 C CA . HIS B 1 49 ? 4.421 44.180 -9.859 1.00 16.51 548 HIS B CA 1
ATOM 1479 C C . HIS B 1 49 ? 4.203 42.858 -10.585 1.00 15.45 548 HIS B C 1
ATOM 1480 O O . HIS B 1 49 ? 3.788 42.850 -11.761 1.00 14.26 548 HIS B O 1
ATOM 1487 N N . PHE B 1 50 ? 4.593 41.795 -9.903 1.00 11.20 549 PHE B N 1
ATOM 1488 C CA . PHE B 1 50 ? 4.191 40.461 -10.227 1.00 11.53 549 PHE B CA 1
ATOM 1489 C C . PHE B 1 50 ? 3.237 40.063 -9.130 1.00 9.54 549 PHE B C 1
ATOM 1490 O O . PHE B 1 50 ? 3.477 40.446 -7.972 1.00 9.59 549 PHE B O 1
ATOM 1498 N N . VAL B 1 51 ? 2.200 39.254 -9.452 1.00 10.51 550 VAL B N 1
ATOM 1499 C CA . VAL B 1 51 ? 1.398 38.582 -8.499 1.00 11.13 550 VAL B CA 1
ATOM 1500 C C . VAL B 1 51 ? 1.383 37.199 -9.115 1.00 13.30 550 VAL B C 1
ATOM 1501 O O . VAL B 1 51 ? 0.982 37.033 -10.287 1.00 13.77 550 VAL B O 1
ATOM 1505 N N . GLN B 1 52 ? 1.722 36.187 -8.311 1.00 12.66 551 GLN B N 1
ATOM 1506 C CA . GLN B 1 52 ? 1.649 34.795 -8.785 1.00 12.06 551 GLN B CA 1
ATOM 1507 C C . GLN B 1 52 ? 0.910 33.928 -7.808 1.00 12.03 551 GLN B C 1
ATOM 1508 O O . GLN B 1 52 ? 0.988 34.182 -6.619 1.00 10.06 551 GLN B O 1
ATOM 1514 N N . THR B 1 53 ? 0.271 32.849 -8.311 1.00 11.70 552 THR B N 1
ATOM 1515 C CA . THR B 1 53 ? -0.429 31.901 -7.523 1.00 13.16 552 THR B CA 1
ATOM 1516 C C . THR B 1 53 ? 0.101 30.585 -8.008 1.00 14.03 552 THR B C 1
ATOM 1517 O O . THR B 1 53 ? 0.156 30.335 -9.234 1.00 11.16 552 THR B O 1
ATOM 1521 N N . ILE B 1 54 ? 0.600 29.776 -7.070 1.00 12.03 553 ILE B N 1
ATOM 1522 C CA . ILE B 1 54 ? 1.100 28.477 -7.396 1.00 14.43 553 ILE B CA 1
ATOM 1523 C C . ILE B 1 54 ? 0.268 27.561 -6.533 1.00 13.93 553 ILE B C 1
ATOM 1524 O O . ILE B 1 54 ? 0.056 27.844 -5.380 1.00 14.12 553 ILE B O 1
ATOM 1529 N N . GLU B 1 55 ? -0.146 26.435 -7.086 1.00 16.22 554 GLU B N 1
ATOM 1530 C CA . GLU B 1 55 ? -0.864 25.419 -6.308 1.00 16.45 554 GLU B CA 1
ATOM 1531 C C . GLU B 1 55 ? -0.179 24.030 -6.405 1.00 15.37 554 GLU B C 1
ATOM 1532 O O . GLU B 1 55 ? 0.396 23.689 -7.416 1.00 14.15 554 GLU B O 1
ATOM 1538 N N . GLY B 1 56 ? -0.240 23.250 -5.337 1.00 15.03 555 GLY B N 1
ATOM 1539 C CA . GLY B 1 56 ? 0.299 21.906 -5.434 1.00 16.10 555 GLY B CA 1
ATOM 1540 C C . GLY B 1 56 ? 0.516 21.411 -4.045 1.00 16.57 555 GLY B C 1
ATOM 1541 O O . GLY B 1 56 ? 0.015 22.023 -3.076 1.00 15.66 555 GLY B O 1
ATOM 1542 N N . PRO B 1 57 ? 1.225 20.290 -3.933 1.00 16.76 556 PRO B N 1
ATOM 1543 C CA . PRO B 1 57 ? 1.390 19.808 -2.550 1.00 17.56 556 PRO B CA 1
ATOM 1544 C C . PRO B 1 57 ? 2.158 20.818 -1.638 1.00 19.29 556 PRO B C 1
ATOM 1545 O O . PRO B 1 57 ? 3.022 21.595 -2.125 1.00 18.87 556 PRO B O 1
ATOM 1549 N N . ARG B 1 58 ? 1.907 20.782 -0.320 1.00 19.51 557 ARG B N 1
ATOM 1550 C CA . ARG B 1 58 ? 2.544 21.761 0.606 1.00 19.94 557 ARG B CA 1
ATOM 1551 C C . ARG B 1 58 ? 4.015 21.872 0.441 1.00 20.55 557 ARG B C 1
ATOM 1552 O O . ARG B 1 58 ? 4.575 22.952 0.278 1.00 18.06 557 ARG B O 1
ATOM 1560 N N . SER B 1 59 ? 4.706 20.745 0.476 1.00 20.44 558 SER B N 1
ATOM 1561 C CA . SER B 1 59 ? 6.126 20.822 0.476 1.00 19.78 558 SER B CA 1
ATOM 1562 C C . SER B 1 59 ? 6.650 21.396 -0.794 1.00 19.02 558 SER B C 1
ATOM 1563 O O . SER B 1 59 ? 7.645 22.090 -0.784 1.00 20.50 558 SER B O 1
ATOM 1566 N N . ALA B 1 60 ? 6.010 21.042 -1.895 1.00 19.59 559 ALA B N 1
ATOM 1567 C CA . ALA B 1 60 ? 6.357 21.497 -3.244 1.00 17.98 559 ALA B CA 1
ATOM 1568 C C . ALA B 1 60 ? 6.203 23.016 -3.386 1.00 17.03 559 ALA B C 1
ATOM 1569 O O . ALA B 1 60 ? 7.042 23.652 -3.892 1.00 16.79 559 ALA B O 1
ATOM 1571 N N . CYS B 1 61 ? 5.109 23.570 -2.902 1.00 17.08 560 CYS B N 1
ATOM 1572 C CA . CYS B 1 61 ? 4.902 25.022 -2.993 1.00 18.11 560 CYS B CA 1
ATOM 1573 C C . CYS B 1 61 ? 5.885 25.737 -2.093 1.00 19.04 560 CYS B C 1
ATOM 1574 O O . CYS B 1 61 ? 6.404 26.838 -2.430 1.00 22.76 560 CYS B O 1
ATOM 1577 N N . ASP B 1 62 ? 6.172 25.108 -0.942 1.00 21.15 561 ASP B N 1
ATOM 1578 C CA . ASP B 1 62 ? 7.242 25.594 -0.036 1.00 21.29 561 ASP B CA 1
ATOM 1579 C C . ASP B 1 62 ? 8.615 25.628 -0.666 1.00 20.75 561 ASP B C 1
ATOM 1580 O O . ASP B 1 62 ? 9.347 26.598 -0.537 1.00 19.32 561 ASP B O 1
ATOM 1585 N N . GLU B 1 63 ? 8.992 24.557 -1.327 1.00 20.42 562 GLU B N 1
ATOM 1586 C CA . GLU B 1 63 ? 10.296 24.571 -2.007 1.00 20.38 562 GLU B CA 1
ATOM 1587 C C . GLU B 1 63 ? 10.359 25.630 -3.129 1.00 19.40 562 GLU B C 1
ATOM 1588 O O . GLU B 1 63 ? 11.310 26.350 -3.233 1.00 16.98 562 GLU B O 1
ATOM 1594 N N . LEU B 1 64 ? 9.358 25.653 -3.997 1.00 18.85 563 LEU B N 1
ATOM 1595 C CA . LEU B 1 64 ? 9.295 26.624 -5.088 1.00 17.96 563 LEU B CA 1
ATOM 1596 C C . LEU B 1 64 ? 9.321 27.991 -4.517 1.00 18.20 563 LEU B C 1
ATOM 1597 O O . LEU B 1 64 ? 10.165 28.805 -4.930 1.00 19.87 563 LEU B O 1
ATOM 1602 N N . PHE B 1 65 ? 8.413 28.286 -3.592 1.00 18.28 564 PHE B N 1
ATOM 1603 C CA . PHE B 1 65 ? 8.379 29.649 -3.013 1.00 19.14 564 PHE B CA 1
ATOM 1604 C C . PHE B 1 65 ? 9.739 30.128 -2.481 1.00 19.52 564 PHE B C 1
ATOM 1605 O O . PHE B 1 65 ? 10.125 31.248 -2.712 1.00 19.33 564 PHE B O 1
ATOM 1613 N N . ARG B 1 66 ? 10.472 29.281 -1.774 1.00 21.10 565 ARG B N 1
ATOM 1614 C CA . ARG B 1 66 ? 11.770 29.694 -1.301 1.00 23.47 565 ARG B CA 1
ATOM 1615 C C . ARG B 1 66 ? 12.720 30.029 -2.468 1.00 21.79 565 ARG B C 1
ATOM 1616 O O . ARG B 1 66 ? 13.434 31.034 -2.465 1.00 21.25 565 ARG B O 1
ATOM 1624 N N . LEU B 1 67 ? 12.667 29.215 -3.492 1.00 22.05 566 LEU B N 1
ATOM 1625 C CA . LEU B 1 67 ? 13.490 29.407 -4.644 1.00 22.10 566 LEU B CA 1
ATOM 1626 C C . LEU B 1 67 ? 13.112 30.730 -5.276 1.00 21.11 566 LEU B C 1
ATOM 1627 O O . LEU B 1 67 ? 13.917 31.609 -5.504 1.00 18.83 566 LEU B O 1
ATOM 1632 N N . ILE B 1 68 ? 11.838 30.867 -5.555 1.00 21.21 567 ILE B N 1
ATOM 1633 C CA . ILE B 1 68 ? 11.354 32.079 -6.163 1.00 21.19 567 ILE B CA 1
ATOM 1634 C C . ILE B 1 68 ? 11.775 33.262 -5.332 1.00 20.27 567 ILE B C 1
ATOM 1635 O O . ILE B 1 68 ? 12.086 34.316 -5.874 1.00 22.05 567 ILE B O 1
ATOM 1640 N N . SER B 1 69 ? 11.730 33.117 -4.022 1.00 20.41 568 SER B N 1
ATOM 1641 C CA . SER B 1 69 ? 12.081 34.263 -3.150 1.00 20.81 568 SER B CA 1
ATOM 1642 C C . SER B 1 69 ? 13.517 34.707 -3.323 1.00 20.26 568 SER B C 1
ATOM 1643 O O . SER B 1 69 ? 13.855 35.838 -3.092 1.00 22.43 568 SER B O 1
ATOM 1646 N N . ALA B 1 70 ? 14.341 33.798 -3.764 1.00 21.36 569 ALA B N 1
ATOM 1647 C CA . ALA B 1 70 ? 15.767 33.984 -3.881 1.00 21.39 569 ALA B CA 1
ATOM 1648 C C . ALA B 1 70 ? 16.090 34.656 -5.178 1.00 21.32 569 ALA B C 1
ATOM 1649 O O . ALA B 1 70 ? 17.168 35.140 -5.327 1.00 22.03 569 ALA B O 1
ATOM 1651 N N . ASP B 1 71 ? 15.113 34.807 -6.073 1.00 22.22 570 ASP B N 1
ATOM 1652 C CA . ASP B 1 71 ? 15.346 35.336 -7.402 1.00 20.52 570 ASP B CA 1
ATOM 1653 C C . ASP B 1 71 ? 15.527 36.848 -7.381 1.00 20.93 570 ASP B C 1
ATOM 1654 O O . ASP B 1 71 ? 14.697 37.567 -6.875 1.00 21.94 570 ASP B O 1
ATOM 1659 N N . PRO B 1 72 ? 16.633 37.343 -7.918 1.00 21.68 571 PRO B N 1
ATOM 1660 C CA . PRO B 1 72 ? 16.864 38.792 -7.913 1.00 21.59 571 PRO B CA 1
ATOM 1661 C C . PRO B 1 72 ? 15.928 39.600 -8.784 1.00 21.46 571 PRO B C 1
ATOM 1662 O O . PRO B 1 72 ? 15.989 40.820 -8.746 1.00 21.60 571 PRO B O 1
ATOM 1666 N N . ARG B 1 73 ? 15.118 38.956 -9.610 1.00 20.19 572 ARG B N 1
ATOM 1667 C CA . ARG B 1 73 ? 14.322 39.735 -10.548 1.00 19.40 572 ARG B CA 1
ATOM 1668 C C . ARG B 1 73 ? 13.039 40.330 -10.017 1.00 18.19 572 ARG B C 1
ATOM 1669 O O . ARG B 1 73 ? 12.239 40.884 -10.796 1.00 20.32 572 ARG B O 1
ATOM 1677 N N . HIS B 1 74 ? 12.839 40.167 -8.711 1.00 17.18 573 HIS B N 1
ATOM 1678 C CA . HIS B 1 74 ? 11.833 40.917 -8.008 1.00 16.02 573 HIS B CA 1
ATOM 1679 C C . HIS B 1 74 ? 12.196 41.059 -6.536 1.00 16.90 573 HIS B C 1
ATOM 1680 O O . HIS B 1 74 ? 13.097 40.367 -6.012 1.00 17.24 573 HIS B O 1
ATOM 1687 N N . GLN B 1 75 ? 11.516 41.983 -5.872 1.00 18.59 574 GLN B N 1
ATOM 1688 C CA . GLN B 1 75 ? 11.839 42.365 -4.501 1.00 18.07 574 GLN B CA 1
ATOM 1689 C C . GLN B 1 75 ? 10.540 42.658 -3.783 1.00 19.21 574 GLN B C 1
ATOM 1690 O O . GLN B 1 75 ? 9.494 42.615 -4.403 1.00 19.41 574 GLN B O 1
ATOM 1696 N N . GLU B 1 76 ? 10.602 42.922 -2.477 1.00 20.84 575 GLU B N 1
ATOM 1697 C CA . GLU B 1 76 ? 9.476 43.322 -1.659 1.00 22.78 575 GLU B CA 1
ATOM 1698 C C . GLU B 1 76 ? 8.370 42.214 -1.783 1.00 21.67 575 GLU B C 1
ATOM 1699 O O . GLU B 1 76 ? 7.204 42.526 -2.053 1.00 20.44 575 GLU B O 1
ATOM 1705 N N . ILE B 1 77 ? 8.772 40.957 -1.718 1.00 17.51 576 ILE B N 1
ATOM 1706 C CA . ILE B 1 77 ? 7.880 39.771 -1.974 1.00 18.67 576 ILE B CA 1
ATOM 1707 C C . ILE B 1 77 ? 7.044 39.565 -0.752 1.00 18.03 576 ILE B C 1
ATOM 1708 O O . ILE B 1 77 ? 7.580 39.524 0.353 1.00 18.62 576 ILE B O 1
ATOM 1713 N N . LEU B 1 78 ? 5.738 39.457 -0.881 1.00 17.78 577 LEU B N 1
ATOM 1714 C CA . LEU B 1 78 ? 4.993 39.347 0.309 1.00 18.12 577 LEU B CA 1
ATOM 1715 C C . LEU B 1 78 ? 3.794 38.432 -0.104 1.00 15.59 577 LEU B C 1
ATOM 1716 O O . LEU B 1 78 ? 3.076 38.722 -1.113 1.00 12.40 577 LEU B O 1
ATOM 1721 N N . ALA B 1 79 ? 3.645 37.296 0.580 1.00 13.08 578 ALA B N 1
ATOM 1722 C CA . ALA B 1 79 ? 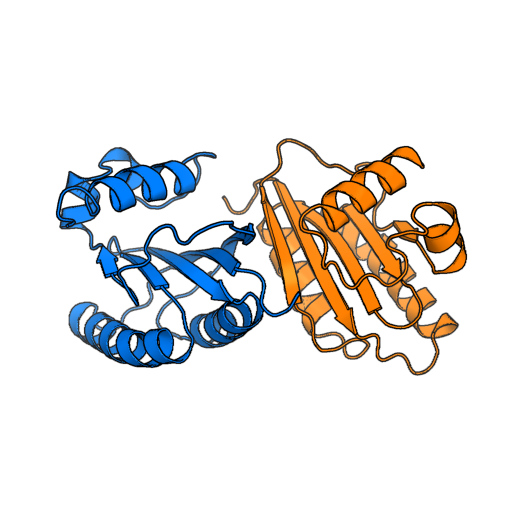2.413 36.441 0.349 1.00 13.05 578 ALA B CA 1
ATOM 1723 C C . ALA B 1 79 ? 1.133 37.164 0.722 1.00 13.22 578 ALA B C 1
ATOM 1724 O O . ALA B 1 79 ? 1.045 37.758 1.817 1.00 10.09 578 ALA B O 1
ATOM 1726 N N . PHE B 1 80 ? 0.102 36.976 -0.142 1.00 11.97 579 PHE B N 1
ATOM 1727 C CA . PHE B 1 80 ? -1.289 37.397 0.113 1.00 14.89 579 PHE B CA 1
ATOM 1728 C C . PHE B 1 80 ? -1.937 36.253 0.990 1.00 15.28 579 PHE B C 1
ATOM 1729 O O . PHE B 1 80 ? -2.534 36.496 2.020 1.00 12.17 579 PHE B O 1
ATOM 1737 N N . ASP B 1 81 ? -1.731 34.994 0.604 1.00 13.71 580 ASP B N 1
ATOM 1738 C CA . ASP B 1 81 ? -2.290 33.929 1.415 1.00 16.12 580 ASP B CA 1
ATOM 1739 C C . ASP B 1 81 ? -1.698 32.611 0.994 1.00 15.61 580 ASP B C 1
ATOM 1740 O O . ASP B 1 81 ? -0.982 32.555 -0.027 1.00 15.71 580 ASP B O 1
ATOM 1745 N N . LEU B 1 82 ? -1.944 31.602 1.815 1.00 13.74 581 LEU B N 1
ATOM 1746 C CA . LEU B 1 82 ? -1.514 30.255 1.567 1.00 16.28 581 LEU B CA 1
ATOM 1747 C C . LEU B 1 82 ? -2.702 29.462 2.108 1.00 17.73 581 LEU B C 1
ATOM 1748 O O . LEU B 1 82 ? -2.955 29.463 3.289 1.00 17.30 581 LEU B O 1
ATOM 1753 N N . GLU B 1 83 ? -3.452 28.827 1.232 1.00 16.91 582 GLU B N 1
ATOM 1754 C CA . GLU B 1 83 ? -4.648 28.143 1.706 1.00 18.49 582 GLU B CA 1
ATOM 1755 C C . GLU B 1 83 ? -4.795 26.753 1.205 1.00 16.76 582 GLU B C 1
ATOM 1756 O O . GLU B 1 83 ? -4.616 26.498 0.023 1.00 15.00 582 GLU B O 1
ATOM 1762 N N . PRO B 1 84 ? -5.165 25.854 2.094 1.00 16.98 583 PRO B N 1
ATOM 1763 C CA . PRO B 1 84 ? -5.336 24.506 1.609 1.00 19.05 583 PRO B CA 1
ATOM 1764 C C . PRO B 1 84 ? -6.460 24.541 0.622 1.00 20.13 583 PRO B C 1
ATOM 1765 O O . PRO B 1 84 ? -7.304 25.356 0.770 1.00 19.74 583 PRO B O 1
ATOM 1769 N N . ILE B 1 85 ? -6.536 23.642 -0.342 1.00 22.08 584 ILE B N 1
ATOM 1770 C CA . ILE B 1 85 ? -7.678 23.660 -1.254 1.00 23.06 584 ILE B CA 1
ATOM 1771 C C . ILE B 1 85 ? -8.026 22.229 -1.550 1.00 24.33 584 ILE B C 1
ATOM 1772 O O . ILE B 1 85 ? -7.173 21.354 -1.434 1.00 24.46 584 ILE B O 1
ATOM 1777 N N . THR B 1 86 ? -9.256 21.992 -1.987 1.00 26.17 585 THR B N 1
ATOM 1778 C CA . THR B 1 86 ? -9.787 20.629 -2.295 1.00 27.16 585 THR B CA 1
ATOM 1779 C C . THR B 1 86 ? -9.279 20.273 -3.686 1.00 26.98 585 THR B C 1
ATOM 1780 O O . THR B 1 86 ? -8.843 19.150 -3.947 1.00 26.89 585 THR B O 1
ATOM 1784 N N . ALA B 1 87 ? -9.348 21.215 -4.603 1.00 24.64 586 ALA B N 1
ATOM 1785 C CA . ALA B 1 87 ? -8.765 20.914 -5.890 1.00 24.43 586 ALA B CA 1
ATOM 1786 C C . ALA B 1 87 ? -8.153 22.115 -6.573 1.00 23.74 586 ALA B C 1
ATOM 1787 O O . ALA B 1 87 ? -8.479 23.263 -6.249 1.00 23.62 586 ALA B O 1
ATOM 1789 N N . ARG B 1 88 ? -7.259 21.835 -7.521 1.00 23.44 587 ARG B N 1
ATOM 1790 C CA . ARG B 1 88 ? -6.584 22.889 -8.260 1.00 23.76 587 ARG B CA 1
ATOM 1791 C C . ARG B 1 88 ? -7.533 23.839 -8.988 1.00 23.84 587 ARG B C 1
ATOM 1792 O O . ARG B 1 88 ? -8.472 23.401 -9.630 1.00 24.91 587 ARG B O 1
ATOM 1800 N N . ARG B 1 89 ? -7.246 25.138 -8.905 1.00 23.17 588 ARG B N 1
ATOM 1801 C CA . ARG B 1 89 ? -7.989 26.111 -9.635 1.00 22.69 588 ARG B CA 1
ATOM 1802 C C . ARG B 1 89 ? -7.577 26.174 -11.102 1.00 21.39 588 ARG B C 1
ATOM 1803 O O . ARG B 1 89 ? -8.402 26.495 -11.949 1.00 21.09 588 ARG B O 1
ATOM 1811 N N . PHE B 1 90 ? -6.309 25.838 -11.398 1.00 20.76 589 PHE B N 1
ATOM 1812 C CA . PHE B 1 90 ? -5.687 26.006 -12.744 1.00 17.68 589 PHE B CA 1
ATOM 1813 C C . PHE B 1 90 ? -5.050 24.705 -13.190 1.00 18.67 589 PHE B C 1
ATOM 1814 O O . PHE B 1 90 ? -3.880 24.633 -13.392 1.00 17.13 589 PHE B O 1
ATOM 1822 N N . PRO B 1 91 ? -5.818 23.627 -13.280 1.00 19.25 590 PRO B N 1
ATOM 1823 C CA . PRO B 1 91 ? -5.156 22.321 -13.408 1.00 20.15 590 PRO B CA 1
ATOM 1824 C C . PRO B 1 91 ? -4.450 22.157 -14.736 1.00 19.71 590 PRO B C 1
ATOM 1825 O O . PRO B 1 91 ? -3.604 21.277 -14.904 1.00 18.27 590 PRO B O 1
ATOM 1829 N N . ASP B 1 92 ? -4.790 23.009 -15.694 1.00 21.32 591 ASP B N 1
ATOM 1830 C CA . ASP B 1 92 ? -4.273 22.819 -17.079 1.00 22.19 591 ASP B CA 1
ATOM 1831 C C . ASP B 1 92 ? -3.073 23.691 -17.370 1.00 21.94 591 ASP B C 1
ATOM 1832 O O . ASP B 1 92 ? -2.481 23.668 -18.477 1.00 22.73 591 ASP B O 1
ATOM 1837 N N . TRP B 1 93 ? -2.694 24.480 -16.378 1.00 21.05 592 TRP B N 1
ATOM 1838 C CA . TRP B 1 93 ? -1.576 25.398 -16.560 1.00 19.06 592 TRP B CA 1
ATOM 1839 C C . TRP B 1 93 ? -0.374 25.261 -15.633 1.00 18.53 592 TRP B C 1
ATOM 1840 O O . TRP B 1 93 ? -0.434 25.621 -14.456 1.00 18.46 592 TRP B O 1
ATOM 1851 N N . SER B 1 94 ? 0.760 24.826 -16.173 1.00 17.94 593 SER B N 1
ATOM 1852 C CA . SER B 1 94 ? 2.005 24.782 -15.415 1.00 15.62 593 SER B CA 1
ATOM 1853 C C . SER B 1 94 ? 2.347 26.180 -14.885 1.00 14.86 593 SER B C 1
ATOM 1854 O O . SER B 1 94 ? 2.750 26.322 -13.750 1.00 12.66 593 SER B O 1
ATOM 1857 N N . MET B 1 95 ? 2.159 27.205 -15.700 1.00 14.12 594 MET B N 1
ATOM 1858 C CA . MET B 1 95 ? 2.300 28.569 -15.186 1.00 14.41 594 MET B CA 1
ATOM 1859 C C . MET B 1 95 ? 1.860 29.447 -16.365 1.00 15.71 594 MET B C 1
ATOM 1860 O O . MET B 1 95 ? 2.593 29.636 -17.337 1.00 16.39 594 MET B O 1
ATOM 1865 N N . ARG B 1 96 ? 0.618 29.869 -16.332 1.00 14.43 595 ARG B N 1
ATOM 1866 C CA . ARG B 1 96 ? 0.068 30.672 -17.421 1.00 15.33 595 ARG B CA 1
ATOM 1867 C C . ARG B 1 96 ? 0.425 32.084 -17.117 1.00 15.43 595 ARG B C 1
ATOM 1868 O O . ARG B 1 96 ? 0.078 32.532 -16.054 1.00 17.89 595 ARG B O 1
ATOM 1876 N N . ILE B 1 97 ? 1.072 32.799 -18.046 1.00 14.33 596 ILE B N 1
ATOM 1877 C CA . ILE B 1 97 ? 1.504 34.130 -17.759 1.00 15.24 596 ILE B CA 1
ATOM 1878 C C . ILE B 1 97 ? 0.370 35.108 -18.286 1.00 14.55 596 ILE B C 1
ATOM 1879 O O . ILE B 1 97 ? -0.209 34.905 -19.328 1.00 15.67 596 ILE B O 1
ATOM 1884 N N . VAL B 1 98 ? 0.009 36.078 -17.495 1.00 15.18 597 VAL B N 1
ATOM 1885 C CA . VAL B 1 98 ? -1.005 37.125 -17.912 1.00 15.68 597 VAL B CA 1
ATOM 1886 C C . VAL B 1 98 ? -0.256 38.460 -17.876 1.00 15.50 597 VAL B C 1
ATOM 1887 O O . VAL B 1 98 ? 0.155 38.919 -16.806 1.00 15.71 597 VAL B O 1
ATOM 1891 N N . SER B 1 99 ? -0.071 39.095 -19.021 1.00 16.58 598 SER B N 1
ATOM 1892 C CA . SER B 1 99 ? 0.668 40.342 -19.031 1.00 18.83 598 SER B CA 1
ATOM 1893 C C . SER B 1 99 ? -0.268 41.566 -19.077 1.00 19.27 598 SER B C 1
ATOM 1894 O O . SER B 1 99 ? -1.448 41.402 -18.870 1.00 17.18 598 SER B O 1
ATOM 1897 N N . ARG B 1 100 ? 0.289 42.782 -19.213 1.00 19.10 599 ARG B N 1
ATOM 1898 C CA . ARG B 1 100 ? -0.509 43.996 -18.928 1.00 21.58 599 ARG B CA 1
ATOM 1899 C C . ARG B 1 100 ? -1.660 44.197 -19.855 1.00 19.55 599 ARG B C 1
ATOM 1900 O O . ARG B 1 100 ? -2.688 44.632 -19.457 1.00 19.70 599 ARG B O 1
ATOM 1908 N N . LYS B 1 101 ? -1.474 43.862 -21.117 1.00 20.79 600 LYS B N 1
ATOM 1909 C CA . LYS B 1 101 ? -2.530 44.097 -22.080 1.00 19.94 600 LYS B CA 1
ATOM 1910 C C . LYS B 1 101 ? -3.741 43.223 -21.764 1.00 20.34 600 LYS B C 1
ATOM 1911 O O . LYS B 1 101 ? -4.843 43.727 -21.691 1.00 19.01 600 LYS B O 1
ATOM 1917 N N . GLU B 1 102 ? -3.515 41.935 -21.503 1.00 20.03 601 GLU B N 1
ATOM 1918 C CA . GLU B 1 102 ? -4.614 40.992 -21.176 1.00 20.78 601 GLU B CA 1
ATOM 1919 C C . GLU B 1 102 ? -5.266 41.293 -19.814 1.00 19.49 601 GLU B C 1
ATOM 1920 O O . GLU B 1 102 ? -6.479 41.103 -19.612 1.00 20.88 601 GLU B O 1
ATOM 1926 N N . LEU B 1 103 ? -4.448 41.728 -18.876 1.00 18.37 602 LEU B N 1
ATOM 1927 C CA . LEU B 1 103 ? -4.920 42.019 -17.516 1.00 19.24 602 LEU B CA 1
ATOM 1928 C C . LEU B 1 103 ? -5.879 43.189 -17.586 1.00 18.98 602 LEU B C 1
ATOM 1929 O O . LEU B 1 103 ? -6.897 43.221 -16.919 1.00 19.73 602 LEU B O 1
ATOM 1934 N N . ARG B 1 104 ? -5.582 44.135 -18.445 1.00 20.17 603 ARG B N 1
ATOM 1935 C CA . ARG B 1 104 ? -6.462 45.328 -18.652 1.00 21.96 603 ARG B CA 1
ATOM 1936 C C . ARG B 1 104 ? -7.786 44.933 -19.291 1.00 23.29 603 ARG B C 1
ATOM 1937 O O . ARG B 1 104 ? -8.841 45.421 -18.893 1.00 25.13 603 ARG B O 1
ATOM 1945 N N . ALA B 1 105 ? -7.743 43.979 -20.201 1.00 23.40 604 ALA B N 1
ATOM 1946 C CA . ALA B 1 105 ? -8.890 43.428 -20.897 1.00 23.60 604 ALA B CA 1
ATOM 1947 C C . ALA B 1 105 ? -9.790 42.584 -20.004 1.00 23.64 604 ALA B C 1
ATOM 1948 O O . ALA B 1 105 ? -11.033 42.545 -20.169 1.00 25.04 604 ALA B O 1
ATOM 1950 N N . LEU B 1 106 ? -9.185 41.851 -19.083 1.00 23.06 605 LEU B N 1
ATOM 1951 C CA . LEU B 1 106 ? -9.945 40.930 -18.281 1.00 22.58 605 LEU B CA 1
ATOM 1952 C C . LEU B 1 106 ? -10.355 41.471 -16.957 1.00 21.26 605 LEU B C 1
ATOM 1953 O O . LEU B 1 106 ? -11.390 41.119 -16.444 1.00 21.57 605 LEU B O 1
ATOM 1958 N N . ALA B 1 107 ? -9.546 42.318 -16.370 1.00 20.87 606 ALA B N 1
ATOM 1959 C CA . ALA B 1 107 ? -9.823 42.783 -15.029 1.00 22.48 606 ALA B CA 1
ATOM 1960 C C . ALA B 1 107 ? -9.345 44.208 -14.926 1.00 22.96 606 ALA B C 1
ATOM 1961 O O . ALA B 1 107 ? -8.415 44.501 -14.178 1.00 23.41 606 ALA B O 1
ATOM 1963 N N . PRO B 1 108 ? -9.955 45.101 -15.717 1.00 24.04 607 PRO B N 1
ATOM 1964 C CA . PRO B 1 108 ? -9.488 46.504 -15.759 1.00 24.93 607 PRO B CA 1
ATOM 1965 C C . PRO B 1 108 ? -9.448 47.183 -14.342 1.00 25.70 607 PRO B C 1
ATOM 1966 O O . PRO B 1 108 ? -8.508 47.896 -14.025 1.00 26.04 607 PRO B O 1
ATOM 1970 N N . ASP B 1 109 ? -10.402 46.849 -13.477 1.00 26.16 608 ASP B N 1
ATOM 1971 C CA . ASP B 1 109 ? -10.510 47.417 -12.171 1.00 27.20 608 ASP B CA 1
ATOM 1972 C C . ASP B 1 109 ? -9.318 47.006 -11.295 1.00 28.18 608 ASP B C 1
ATOM 1973 O O . ASP B 1 109 ? -9.029 47.638 -10.312 1.00 27.87 608 ASP B O 1
ATOM 1978 N N . LEU B 1 110 ? -8.610 45.949 -11.652 1.00 28.67 609 LEU B N 1
ATOM 1979 C CA . LEU B 1 110 ? -7.607 45.393 -10.767 1.00 28.93 609 LEU B CA 1
ATOM 1980 C C . LEU B 1 110 ? -6.217 45.369 -11.390 1.00 29.84 609 LEU B C 1
ATOM 1981 O O . LEU B 1 110 ? -5.297 44.844 -10.772 1.00 30.37 609 LEU B O 1
ATOM 1986 N N . GLU B 1 111 ? -6.047 45.984 -12.576 1.00 29.51 610 GLU B N 1
ATOM 1987 C CA . GLU B 1 111 ? -4.808 45.993 -13.349 1.00 30.17 610 GLU B CA 1
ATOM 1988 C C . GLU B 1 111 ? -3.593 46.554 -12.605 1.00 29.07 610 GLU B C 1
ATOM 1989 O O . GLU B 1 111 ? -2.464 46.331 -13.022 1.00 27.93 610 GLU B O 1
ATOM 1995 N N . ARG B 1 112 ? -3.799 47.274 -11.497 1.00 27.95 611 ARG B N 1
ATOM 1996 C CA . ARG B 1 112 ? -2.660 47.817 -10.802 1.00 26.60 611 ARG B CA 1
ATOM 1997 C C . ARG B 1 112 ? -2.096 46.803 -9.781 1.00 25.37 611 ARG B C 1
ATOM 1998 O O . ARG B 1 112 ? -0.992 47.031 -9.254 1.00 23.46 611 ARG B O 1
ATOM 2006 N N . LEU B 1 113 ? -2.822 45.703 -9.541 1.00 23.00 612 LEU B N 1
ATOM 2007 C CA . LEU B 1 113 ? -2.326 44.553 -8.697 1.00 23.28 612 LEU B CA 1
ATOM 2008 C C . LEU B 1 113 ? -1.856 45.028 -7.298 1.00 24.08 612 LEU B C 1
ATOM 2009 O O . LEU B 1 113 ? -0.849 44.579 -6.723 1.00 24.82 612 LEU B O 1
ATOM 2014 N N . ASP B 1 114 ? -2.560 45.998 -6.762 1.00 24.66 613 ASP B N 1
ATOM 2015 C CA . ASP B 1 114 ? -2.153 46.432 -5.443 1.00 25.37 613 ASP B CA 1
ATOM 2016 C C . ASP B 1 114 ? -2.849 45.575 -4.427 1.00 24.39 613 ASP B C 1
ATOM 2017 O O . ASP B 1 114 ? -2.495 45.663 -3.233 1.00 25.71 613 ASP B O 1
ATOM 2022 N N . LEU B 1 115 ? -3.838 44.791 -4.893 1.00 22.64 614 LEU B N 1
ATOM 2023 C CA . LEU B 1 115 ? -4.504 43.787 -4.075 1.00 24.16 614 LEU B CA 1
ATOM 2024 C C . LEU B 1 115 ? -4.996 44.467 -2.814 1.00 25.72 614 LEU B C 1
ATOM 2025 O O . LEU B 1 115 ? -4.676 44.037 -1.720 1.00 24.01 614 LEU B O 1
ATOM 2030 N N . SER B 1 116 ? -5.752 45.551 -2.970 1.00 29.37 615 SER B N 1
ATOM 2031 C CA . SER B 1 116 ? -6.176 46.303 -1.799 1.00 31.82 615 SER B CA 1
ATOM 2032 C C . SER B 1 116 ? -7.577 45.871 -1.436 1.00 33.88 615 SER B C 1
ATOM 2033 O O . SER B 1 116 ? -7.913 45.838 -0.253 1.00 36.44 615 SER B O 1
ATOM 2036 N N . GLY B 1 117 ? -8.391 45.527 -2.430 1.00 34.75 616 GLY B N 1
ATOM 2037 C CA . GLY B 1 117 ? -9.699 44.951 -2.156 1.00 34.91 616 GLY B CA 1
ATOM 2038 C C . GLY B 1 117 ? -9.500 43.636 -1.390 1.00 35.61 616 GLY B C 1
ATOM 2039 O O . GLY B 1 117 ? -8.563 42.854 -1.664 1.00 35.83 616 GLY B O 1
ATOM 2040 N N . PRO B 1 118 ? -10.382 43.356 -0.414 1.00 35.36 617 PRO B N 1
ATOM 2041 C CA . PRO B 1 118 ? -10.216 42.024 0.201 1.00 35.17 617 PRO B CA 1
ATOM 2042 C C . PRO B 1 118 ? -10.486 40.871 -0.785 1.00 34.50 617 PRO B C 1
ATOM 2043 O O . PRO B 1 118 ? -9.987 39.741 -0.551 1.00 34.50 617 PRO B O 1
ATOM 2047 N N . GLU B 1 119 ? -11.259 41.158 -1.859 1.00 32.57 618 GLU B N 1
ATOM 2048 C CA . GLU B 1 119 ? -11.727 40.157 -2.835 1.00 30.68 618 GLU B CA 1
ATOM 2049 C C . GLU B 1 119 ? -10.970 40.147 -4.165 1.00 28.55 618 GLU B C 1
ATOM 2050 O O . GLU B 1 119 ? -11.304 39.364 -5.074 1.00 27.93 618 GLU B O 1
ATOM 2056 N N . ASP B 1 120 ? -9.951 40.986 -4.284 1.00 25.93 619 ASP B N 1
ATOM 2057 C CA . ASP B 1 120 ? -9.196 41.109 -5.519 1.00 24.51 619 ASP B CA 1
ATOM 2058 C C . ASP B 1 120 ? -8.555 39.797 -6.043 1.00 22.84 619 ASP B C 1
ATOM 2059 O O . ASP B 1 120 ? -8.587 39.523 -7.224 1.00 20.06 619 ASP B O 1
ATOM 2064 N N . VAL B 1 121 ? -7.984 39.005 -5.150 1.00 19.69 620 VAL B N 1
ATOM 2065 C CA . VAL B 1 121 ? -7.361 37.753 -5.580 1.00 19.90 620 VAL B CA 1
ATOM 2066 C C . VAL B 1 121 ? -8.407 36.739 -6.079 1.00 20.62 620 VAL B C 1
ATOM 2067 O O . VAL B 1 121 ? -8.184 35.976 -7.046 1.00 21.24 620 VAL B O 1
ATOM 2071 N N . ALA B 1 122 ? -9.554 36.790 -5.419 1.00 20.93 621 ALA B N 1
ATOM 2072 C CA . ALA B 1 122 ? -10.669 35.879 -5.654 1.00 22.25 621 ALA B CA 1
ATOM 2073 C C . ALA B 1 122 ? -11.151 36.236 -7.023 1.00 23.50 621 ALA B C 1
ATOM 2074 O O . ALA B 1 122 ? -11.464 35.377 -7.828 1.00 23.39 621 ALA B O 1
ATOM 2076 N N . GLU B 1 123 ? -11.128 37.526 -7.322 1.00 24.43 622 GLU B N 1
ATOM 2077 C CA . GLU B 1 123 ? -11.658 38.009 -8.575 1.00 26.33 622 GLU B CA 1
ATOM 2078 C C . GLU B 1 123 ? -10.660 37.673 -9.730 1.00 25.10 622 GLU B C 1
ATOM 2079 O O . GLU B 1 123 ? -11.064 37.182 -10.808 1.00 24.35 622 GLU B O 1
ATOM 2085 N N . LEU B 1 124 ? -9.381 37.980 -9.517 1.00 23.75 623 LEU B N 1
ATOM 2086 C CA . LEU B 1 124 ? -8.370 37.629 -10.500 1.00 23.08 623 LEU B CA 1
ATOM 2087 C C . LEU B 1 124 ? -8.423 36.110 -10.769 1.00 22.75 623 LEU B C 1
ATOM 2088 O O . LEU B 1 124 ? -8.311 35.656 -11.922 1.00 21.55 623 LEU B O 1
ATOM 2093 N N . HIS B 1 125 ? -8.627 35.299 -9.722 1.00 22.44 624 HIS B N 1
ATOM 2094 C CA . HIS B 1 125 ? -8.623 33.863 -9.932 1.00 23.24 624 HIS B CA 1
ATOM 2095 C C . HIS B 1 125 ? -9.790 33.443 -10.862 1.00 23.81 624 HIS B C 1
ATOM 2096 O O . HIS B 1 125 ? -9.574 32.789 -11.868 1.00 23.33 624 HIS B O 1
ATOM 2103 N N . ARG B 1 126 ? -11.007 33.857 -10.554 1.00 24.81 625 ARG B N 1
ATOM 2104 C CA . ARG B 1 126 ? -12.143 33.435 -11.373 1.00 27.23 625 ARG B CA 1
ATOM 2105 C C . ARG B 1 126 ? -12.145 34.051 -12.790 1.00 28.00 625 ARG B C 1
ATOM 2106 O O . ARG B 1 126 ? -12.517 33.350 -13.742 1.00 28.67 625 ARG B O 1
ATOM 2114 N N . THR B 1 127 ? -11.750 35.317 -12.953 1.00 28.23 626 THR B N 1
ATOM 2115 C CA . THR B 1 127 ? -11.700 35.914 -14.324 1.00 29.31 626 THR B CA 1
ATOM 2116 C C . THR B 1 127 ? -10.640 35.230 -15.204 1.00 28.95 626 THR B C 1
ATOM 2117 O O . THR B 1 127 ? -10.843 35.042 -16.417 1.00 29.29 626 THR B O 1
ATOM 2121 N N . ILE B 1 128 ? -9.527 34.805 -14.585 1.00 28.44 627 ILE B N 1
ATOM 2122 C CA . ILE B 1 128 ? -8.451 34.150 -15.320 1.00 27.55 627 ILE B CA 1
ATOM 2123 C C . ILE B 1 128 ? -8.745 32.696 -15.542 1.00 27.89 627 ILE B C 1
ATOM 2124 O O . ILE B 1 128 ? -8.435 32.176 -16.612 1.00 29.49 627 ILE B O 1
ATOM 2129 N N . ALA B 1 129 ? -9.350 32.045 -14.559 1.00 27.47 628 ALA B N 1
ATOM 2130 C CA . ALA B 1 129 ? -9.797 30.686 -14.718 1.00 28.05 628 ALA B CA 1
ATOM 2131 C C . ALA B 1 129 ? -10.844 30.627 -15.816 1.00 28.46 628 ALA B C 1
ATOM 2132 O O . ALA B 1 129 ? -10.857 29.678 -16.579 1.00 27.36 628 ALA B O 1
ATOM 2134 N N . ALA B 1 130 ? -11.718 31.650 -15.898 1.00 29.98 629 ALA B N 1
ATOM 2135 C CA . ALA B 1 130 ? -12.788 31.721 -16.936 1.00 31.67 629 ALA B CA 1
ATOM 2136 C C . ALA B 1 130 ? -12.223 31.890 -18.350 1.00 32.77 629 ALA B C 1
ATOM 2137 O O . ALA B 1 130 ? -12.941 31.720 -19.328 1.00 33.55 629 ALA B O 1
ATOM 2139 N N . SER B 1 131 ? -10.937 32.226 -18.452 1.00 33.56 630 SER B N 1
ATOM 2140 C CA . SER B 1 131 ? -10.239 32.210 -19.710 1.00 33.66 630 SER B CA 1
ATOM 2141 C C . SER B 1 131 ? -9.767 30.825 -20.201 1.00 32.86 630 SER B C 1
ATOM 2142 O O . SER B 1 131 ? -9.174 30.756 -21.245 1.00 33.17 630 SER B O 1
ATOM 2145 N N . LEU B 1 132 ? -10.010 29.720 -19.510 1.00 32.83 631 LEU B N 1
ATOM 2146 C CA . LEU B 1 132 ? -9.510 28.439 -20.054 1.00 34.04 631 LEU B CA 1
ATOM 2147 C C . LEU B 1 132 ? -10.278 27.912 -21.296 1.00 34.81 631 LEU B C 1
ATOM 2148 O O . LEU B 1 132 ? -9.659 27.306 -22.200 1.00 36.68 631 LEU B O 1
#

Solvent-accessible surface area: 13794 Å² total; per-residue (Å²): 38,100,119,63,38,0,3,11,0,4,30,2,95,26,142,27,108,69,58,110,44,14,21,95,100,31,40,188,50,16,176,99,80,1,134,160,36,27,2,16,0,0,6,1,16,15,26,67,20,6,2,10,1,0,0,0,38,7,40,9,1,37,84,12,48,134,88,30,49,79,31,96,62,15,70,127,33,18,13,16,18,15,66,43,18,145,62,66,86,3,77,98,93,17,13,52,45,1,46,100,155,45,0,120,81,45,4,86,138,23,67,191,2,66,4,71,24,119,125,31,5,52,50,3,17,141,25,0,26,40,29,27,65,196,72,83,153,30,108,102,75,44,0,1,10,1,5,30,1,106,25,152,27,108,72,52,112,40,17,21,101,94,32,24,177,61,14,99,90,101,2,140,159,40,29,2,15,0,0,5,1,13,20,20,70,28,7,4,10,1,0,0,0,33,7,35,13,1,37,104,10,47,140,96,28,47,80,36,101,56,16,80,98,22,15,18,23,15,17,50,54,31,147,71,67,95,4,79,96,36,24,5,47,50,0,46,134,170,54,0,148,76,65,3,74,116,23,56,161,2,50,10,84,25,121,114,11,8,60,44,2,13,136,26,0,35,91,45,133

B-factor: mean 23.82, std 8.32, range [4.14, 52.01]

CATH classification: 3.30.70.100

Radius of gyration: 19.47 Å; Cα contacts (8 Å, |Δi|>4): 476; chains: 2; bounding box: 33×34×54 Å

Nearest PDB structures (foldseek):
  2byc-assembly2_B  TM=1.008E+00  e=7.228E-31  Cereibacter sphaeroides
  8i98-assembly1_E  TM=8.818E-01  e=6.314E-12  Thermosynechococcus vestitus BP-1
  1x0p-assembly1_I  TM=8.262E-01  e=1.186E-12  Thermosynechococcus vestitus BP-1
  4hh0-assembly1_A  TM=8.418E-01  e=1.078E-11  Cereibacter sphaeroides
  2hfo-assembly1_F  TM=9.177E-01  e=7.017E-11  Synechocystis sp. PCC 6803

Foldseek 3Di:
DQFFKKKWKKKWFFQAPDVVVVVVVVQVVQQVLLVVLVKFWEWEELPTMIITMIMGGNNSVVVVVVVVQVDPRTDPIDIPDMGGDDDDLGNVGSYHYHYNVNCCVQPVPCSVVPCPDVCSVVSVSVRVSVVPVVPDD/DQFFKKKWKKKWFFADPDVVVVVVVVVVVQVPLQVVLQKFWEWEEEPTMIIIMIMGGNNSVVVVVVVVQPDPRTHPIGIPDMGGDPDDLGNPGSYHYHYQVNCCVQPVVCSVVPCPPVCNVVRVSVSVSVVD